Protein AF-0000000069707260 (afdb_homodimer)

Radius of gyration: 18.94 Å; Cα contacts (8 Å, |Δi|>4): 317; chains: 2; bounding box: 40×44×60 Å

Solvent-accessible surface area (backbone atoms only — not comparable to full-atom values): 12679 Å² total; per-residue (Å²): 132,84,77,84,72,68,89,70,49,64,74,76,43,77,47,79,45,86,51,90,61,31,33,38,37,41,33,33,30,47,47,95,84,74,42,57,33,37,37,46,32,38,40,33,61,40,82,47,98,91,36,79,46,74,49,75,30,66,40,82,42,47,65,78,45,48,64,64,51,51,50,50,51,48,52,53,52,44,43,43,48,62,68,75,34,58,86,57,74,68,68,63,41,57,56,52,49,56,49,52,49,49,50,51,54,53,58,67,76,99,129,86,77,84,72,67,87,68,51,65,73,76,42,77,46,79,44,87,51,89,59,31,35,39,37,39,34,33,29,47,47,94,83,73,42,57,33,35,37,46,31,37,39,33,61,39,82,48,98,93,38,79,46,74,48,74,31,66,38,83,44,48,65,78,45,48,65,62,50,52,48,49,52,49,51,53,52,44,45,44,47,61,66,75,34,58,86,58,75,68,69,64,40,57,55,51,49,53,49,51,50,49,50,52,53,52,56,67,76,99

Organism: NCBI:txid1187080

pLDDT: mean 84.71, std 18.19, range [26.02, 98.62]

Secondary structure (DSSP, 8-state):
------S---EEEEEEEEETTEEEEEEEEE-TTS-EEEEEEEEEEEEETTEEEEEEEEEEEEGGGHHHHHHHHHHHHHIIIIIISTTS-TTHHHHHHHHHHHHHHHHHH-/-----SS---EEEEEEEEETTEEEEEEEEE-TTS-EEEEEEEEEEEEETTEEEEEEEEEEEEGGGHHHHHHHHHHHHHIIIIIISTTS-TTHHHHHHHHHHHHHHHHHH-

Nearest PDB structures (foldseek):
  2h36-assembly1_X  TM=5.355E-01  e=1.276E-01  Sulfolobus islandicus filamentous virus
  3lyd-assembly1_A  TM=6.915E-01  e=1.336E+00  Jonesia denitrificans DSM 20603
  8avp-assembly6_L  TM=4.913E-01  e=1.671E+00  Rhizobium sp. AAP43
  4gcz-assembly1_A  TM=3.677E-01  e=8.540E-01  Bacillus subtilis subsp. subtilis str. 168
  4jnj-assembly3_C  TM=4.058E-01  e=1.580E+00  Streptomyces avidinii

Structure (mmCIF, N/CA/C/O backbone):
data_AF-0000000069707260-model_v1
#
loop_
_entity.id
_entity.type
_entity.pdbx_description
1 polymer 'Uncharacterized protein DUF3276'
#
loop_
_atom_site.group_PDB
_atom_site.id
_atom_site.type_symbol
_atom_site.label_atom_id
_atom_site.label_alt_id
_atom_site.label_comp_id
_atom_site.label_asym_id
_atom_site.label_entity_id
_atom_site.label_seq_id
_atom_site.pdbx_PDB_ins_code
_atom_site.Cartn_x
_atom_site.Cartn_y
_atom_site.Cartn_z
_atom_site.occupancy
_atom_site.B_iso_or_equiv
_atom_site.auth_seq_id
_atom_site.auth_comp_id
_atom_site.auth_asym_id
_atom_site.auth_atom_id
_atom_site.pdbx_PDB_model_num
ATOM 1 N N . MET A 1 1 ? -26.047 -14.867 7.477 1 26.02 1 MET A N 1
ATOM 2 C CA . MET A 1 1 ? -24.766 -14.383 7.977 1 26.02 1 MET A CA 1
ATOM 3 C C . MET A 1 1 ? -23.641 -14.703 6.992 1 26.02 1 MET A C 1
ATOM 5 O O . MET A 1 1 ? -23.375 -15.867 6.707 1 26.02 1 MET A O 1
ATOM 9 N N . GLU A 1 2 ? -23.594 -14.156 5.727 1 31.72 2 GLU A N 1
ATOM 10 C CA . GLU A 1 2 ? -22.891 -14.602 4.531 1 31.72 2 GLU A CA 1
ATOM 11 C C . GLU A 1 2 ? -21.406 -14.844 4.828 1 31.72 2 GLU A C 1
ATOM 13 O O . GLU A 1 2 ? -20.766 -14.039 5.504 1 31.72 2 GLU A O 1
ATOM 18 N N . ASP A 1 3 ? -20.938 -16.109 5.012 1 32.88 3 ASP A N 1
ATOM 19 C CA . ASP A 1 3 ? -19.672 -16.75 5.336 1 32.88 3 ASP A CA 1
ATOM 20 C C . ASP A 1 3 ? -18.531 -16.203 4.488 1 32.88 3 ASP A C 1
ATOM 22 O O . ASP A 1 3 ? -18.438 -16.5 3.297 1 32.88 3 ASP A O 1
ATOM 26 N N . ASN A 1 4 ? -18.328 -14.977 4.281 1 35.19 4 ASN A N 1
ATOM 27 C CA . ASN A 1 4 ? -17.25 -14.328 3.535 1 35.19 4 ASN A CA 1
ATOM 28 C C . ASN A 1 4 ? -15.898 -14.969 3.832 1 35.19 4 ASN A C 1
ATOM 30 O O . ASN A 1 4 ? -14.977 -14.297 4.293 1 35.19 4 ASN A O 1
ATOM 34 N N . ARG A 1 5 ? -15.812 -16.094 4.309 1 37.5 5 ARG A N 1
ATOM 35 C CA . ARG A 1 5 ? -14.742 -16.984 4.719 1 37.5 5 ARG A CA 1
ATOM 36 C C . ARG A 1 5 ? -13.742 -17.203 3.584 1 37.5 5 ARG A C 1
ATOM 38 O O . ARG A 1 5 ? -12.797 -17.984 3.721 1 37.5 5 ARG A O 1
ATOM 45 N N . GLY A 1 6 ? -14.195 -17.359 2.311 1 40.47 6 GLY A N 1
ATOM 46 C CA . GLY A 1 6 ? -13.758 -18.141 1.168 1 40.47 6 GLY A CA 1
ATOM 47 C C . GLY A 1 6 ? -12.289 -17.938 0.831 1 40.47 6 GLY A C 1
ATOM 48 O O . GLY A 1 6 ? -11.477 -18.844 0.99 1 40.47 6 GLY A O 1
ATOM 49 N N . ASN A 1 7 ? -12.023 -17.125 -0.41 1 45.34 7 ASN A N 1
ATOM 50 C CA . ASN A 1 7 ? -10.859 -17.281 -1.273 1 45.34 7 ASN A CA 1
ATOM 51 C C . ASN A 1 7 ? -9.578 -16.891 -0.559 1 45.34 7 ASN A C 1
ATOM 53 O O . ASN A 1 7 ? -8.672 -16.312 -1.172 1 45.34 7 ASN A O 1
ATOM 57 N N . ASP A 1 8 ? -9.633 -16.625 0.655 1 53.62 8 ASP A N 1
ATOM 58 C CA . ASP A 1 8 ? -8.375 -16.25 1.292 1 53.62 8 ASP A CA 1
ATOM 59 C C . ASP A 1 8 ? -7.398 -17.422 1.302 1 53.62 8 ASP A C 1
ATOM 61 O O . ASP A 1 8 ? -7.57 -18.375 2.07 1 53.62 8 ASP A O 1
ATOM 65 N N . ARG A 1 9 ? -6.793 -17.719 0.205 1 61.84 9 ARG A N 1
ATOM 66 C CA . ARG A 1 9 ? -5.742 -18.719 0.152 1 61.84 9 ARG A CA 1
ATOM 67 C C . ARG A 1 9 ? -4.84 -18.641 1.379 1 61.84 9 ARG A C 1
ATOM 69 O O . ARG A 1 9 ? -4.855 -17.641 2.1 1 61.84 9 ARG A O 1
ATOM 76 N N . GLU A 1 10 ? -4.203 -19.688 1.747 1 75.56 10 GLU A N 1
ATOM 77 C CA . GLU A 1 10 ? -3.324 -19.875 2.898 1 75.56 10 GLU A CA 1
ATOM 78 C C . GLU A 1 10 ? -2.312 -18.734 3.016 1 75.56 10 GLU A C 1
ATOM 80 O O . GLU A 1 10 ? -1.682 -18.359 2.027 1 75.56 10 GLU A O 1
ATOM 85 N N . GLU A 1 11 ? -2.383 -18.062 4.172 1 87.56 11 GLU A N 1
ATOM 86 C CA . GLU A 1 11 ? -1.394 -17.047 4.527 1 87.56 11 GLU A CA 1
ATOM 87 C C . GLU A 1 11 ? -0.051 -17.688 4.875 1 87.56 11 GLU A C 1
ATOM 89 O O . GLU A 1 11 ? 0.048 -18.469 5.828 1 87.56 11 GLU A O 1
ATOM 94 N N . ILE A 1 12 ? 0.903 -17.453 4.09 1 92.38 12 ILE A N 1
ATOM 95 C CA . ILE A 1 12 ? 2.232 -18.047 4.215 1 92.38 12 ILE A CA 1
ATOM 96 C C . ILE A 1 12 ? 3.082 -17.203 5.164 1 92.38 12 ILE A C 1
ATOM 98 O O . ILE A 1 12 ? 3.914 -17.734 5.902 1 92.38 12 ILE A O 1
ATOM 102 N N . PHE A 1 13 ? 3.004 -16 5.121 1 94.69 13 PHE A N 1
ATOM 103 C CA . PHE A 1 13 ? 3.752 -15.016 5.887 1 94.69 13 PHE A CA 1
ATOM 104 C C . PHE A 1 13 ? 2.879 -13.805 6.199 1 94.69 13 PHE A C 1
ATOM 106 O O . PHE A 1 13 ? 2.014 -13.43 5.402 1 94.69 13 PHE A O 1
ATOM 113 N N . SER A 1 14 ? 3.123 -13.289 7.398 1 95.94 14 SER A N 1
ATOM 114 C CA . SER A 1 14 ? 2.375 -12.102 7.777 1 95.94 14 SER A CA 1
ATOM 115 C C . SER A 1 14 ? 3.217 -11.172 8.648 1 95.94 14 SER A C 1
ATOM 117 O O . SER A 1 14 ? 3.949 -11.633 9.523 1 95.94 14 SER A O 1
ATOM 119 N N . ARG A 1 15 ? 3.148 -9.867 8.328 1 96.44 15 ARG A N 1
ATOM 120 C CA . ARG A 1 15 ? 3.732 -8.789 9.125 1 96.44 15 ARG A CA 1
ATOM 121 C C . ARG A 1 15 ? 2.682 -7.754 9.5 1 96.44 15 ARG A C 1
ATOM 123 O O . ARG A 1 15 ? 1.844 -7.387 8.672 1 96.44 15 ARG A O 1
ATOM 130 N N . ARG A 1 16 ? 2.76 -7.324 10.758 1 96.75 16 ARG A N 1
ATOM 131 C CA . ARG A 1 16 ? 1.821 -6.32 11.258 1 96.75 16 ARG A CA 1
ATOM 132 C C . ARG A 1 16 ? 2.557 -5.07 11.727 1 96.75 16 ARG A C 1
ATOM 134 O O . ARG A 1 16 ? 3.602 -5.168 12.375 1 96.75 16 ARG A O 1
ATOM 141 N N . VAL A 1 17 ? 2.006 -3.949 11.383 1 96.75 17 VAL A N 1
ATOM 142 C CA . VAL A 1 17 ? 2.584 -2.672 11.789 1 96.75 17 VAL A CA 1
ATOM 143 C C . VAL A 1 17 ? 1.496 -1.776 12.375 1 96.75 17 VAL A C 1
ATOM 145 O O . VAL A 1 17 ? 0.565 -1.373 11.672 1 96.75 17 VAL A O 1
ATOM 148 N N . LYS A 1 18 ? 1.665 -1.424 13.664 1 95.38 18 LYS A N 1
ATOM 149 C CA . LYS A 1 18 ? 0.746 -0.485 14.305 1 95.38 18 LYS A CA 1
ATOM 150 C C . LYS A 1 18 ? 1.134 0.958 14 1 95.38 18 LYS A C 1
ATOM 152 O O . LYS A 1 18 ? 2.316 1.308 14.016 1 95.38 18 LYS A O 1
ATOM 157 N N . ALA A 1 19 ? 0.055 1.725 13.648 1 95.5 19 ALA A N 1
ATOM 158 C CA . ALA A 1 19 ? 0.243 3.133 13.312 1 95.5 19 ALA A CA 1
ATOM 159 C C . ALA A 1 19 ? -0.94 3.973 13.789 1 95.5 19 ALA A C 1
ATOM 161 O O . ALA A 1 19 ? -1.844 4.281 13.008 1 95.5 19 ALA A O 1
ATOM 162 N N . GLY A 1 20 ? -0.953 4.332 15.086 1 92.81 20 GLY A N 1
ATOM 163 C CA . GLY A 1 20 ? -2.068 5.082 15.641 1 92.81 20 GLY A CA 1
ATOM 164 C C . GLY A 1 20 ? -3.393 4.352 15.531 1 92.81 20 GLY A C 1
ATOM 165 O O . GLY A 1 20 ? -3.537 3.24 16.047 1 92.81 20 GLY A O 1
ATOM 166 N N . LYS A 1 21 ? -4.316 4.965 14.852 1 95.06 21 LYS A N 1
ATOM 167 C CA . LYS A 1 21 ? -5.633 4.363 14.672 1 95.06 21 LYS A CA 1
ATOM 168 C C . LYS A 1 21 ? -5.633 3.385 13.5 1 95.06 21 LYS A C 1
ATOM 170 O O . LYS A 1 21 ? -6.633 2.707 13.25 1 95.06 21 LYS A O 1
ATOM 175 N N . ARG A 1 22 ? -4.484 3.285 12.844 1 96.81 22 ARG A N 1
ATOM 176 C CA . ARG A 1 22 ? -4.344 2.396 11.6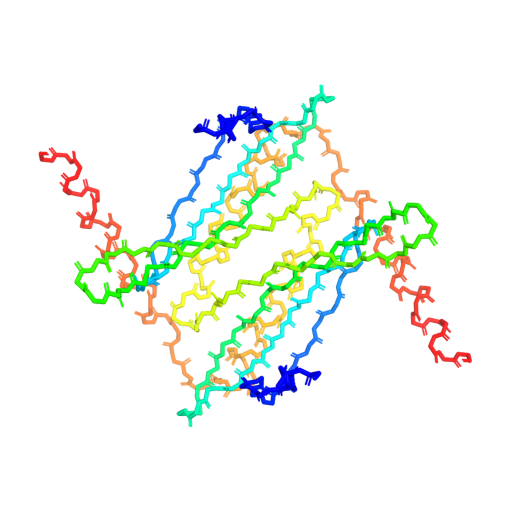95 1 96.81 22 ARG A CA 1
ATOM 177 C C . ARG A 1 22 ? -3.379 1.256 12 1 96.81 22 ARG A C 1
ATOM 179 O O . ARG A 1 22 ? -2.424 1.431 12.758 1 96.81 22 ARG A O 1
ATOM 186 N N . THR A 1 23 ? -3.723 0.153 11.516 1 97.94 23 THR A N 1
ATOM 187 C CA . THR A 1 23 ? -2.816 -0.989 11.484 1 97.94 23 THR A CA 1
ATOM 188 C C . THR A 1 23 ? -2.66 -1.517 10.062 1 97.94 23 THR A C 1
ATOM 190 O O . THR A 1 23 ? -3.641 -1.623 9.32 1 97.94 23 THR A O 1
ATOM 193 N N . TYR A 1 24 ? -1.38 -1.782 9.727 1 98.5 24 TYR A N 1
ATOM 194 C CA . TYR A 1 24 ? -1.1 -2.32 8.406 1 98.5 24 TYR A CA 1
ATOM 195 C C . TYR A 1 24 ? -0.723 -3.795 8.477 1 98.5 24 TYR A C 1
ATOM 197 O O . TYR A 1 24 ? 0.009 -4.207 9.383 1 98.5 24 TYR A O 1
ATOM 205 N N . PHE A 1 25 ? -1.262 -4.527 7.516 1 98.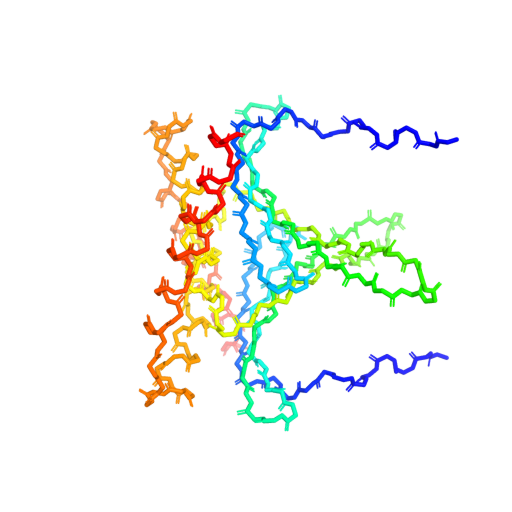19 25 PHE A N 1
ATOM 206 C CA . PHE A 1 25 ? -0.917 -5.938 7.379 1 98.19 25 PHE A CA 1
ATOM 207 C C . PHE A 1 25 ? -0.307 -6.219 6.012 1 98.19 25 PHE A C 1
ATOM 209 O O . PHE A 1 25 ? -0.833 -5.77 4.988 1 98.19 25 PHE A O 1
ATOM 216 N N . PHE A 1 26 ? 0.773 -6.887 6.074 1 98.56 26 PHE A N 1
ATOM 217 C CA . PHE A 1 26 ? 1.444 -7.379 4.879 1 98.56 26 PHE A CA 1
ATOM 218 C C . PHE A 1 26 ? 1.446 -8.898 4.844 1 98.56 26 PHE A C 1
ATOM 220 O O . PHE A 1 26 ? 2.195 -9.547 5.582 1 98.56 26 PHE A O 1
ATOM 227 N N . ASP A 1 27 ? 0.614 -9.438 3.896 1 97.94 27 ASP A N 1
ATOM 228 C CA . ASP A 1 27 ? 0.416 -10.883 3.896 1 97.94 27 ASP A CA 1
ATOM 229 C C . ASP A 1 27 ? 0.847 -11.492 2.564 1 97.94 27 ASP A C 1
ATOM 231 O O . ASP A 1 27 ? 0.466 -11.008 1.499 1 97.94 27 ASP A O 1
ATOM 235 N N . VAL A 1 28 ? 1.628 -12.516 2.689 1 97.75 28 VAL A N 1
ATOM 236 C CA . VAL A 1 28 ? 1.998 -13.289 1.509 1 97.75 28 VAL A CA 1
ATOM 237 C C . VAL A 1 28 ? 1.06 -14.484 1.359 1 97.75 28 VAL A C 1
ATOM 239 O O . VAL A 1 28 ? 0.849 -15.242 2.312 1 97.75 28 VAL A O 1
ATOM 242 N N . LYS A 1 29 ? 0.517 -14.562 0.163 1 96.12 29 LYS A N 1
ATOM 243 C CA . LYS A 1 29 ? -0.42 -15.648 -0.113 1 96.12 29 LYS A CA 1
ATOM 244 C C . LYS A 1 29 ? -0.053 -16.375 -1.403 1 96.12 29 LYS A C 1
ATOM 246 O O . LYS A 1 29 ? 0.73 -15.867 -2.209 1 96.12 29 LYS A O 1
ATOM 251 N N . SER A 1 30 ? -0.593 -17.578 -1.464 1 93.75 30 SER A N 1
ATOM 252 C CA . SER A 1 30 ? -0.373 -18.375 -2.666 1 93.75 30 SER A CA 1
ATOM 253 C C . SER A 1 30 ? -1.573 -18.297 -3.604 1 93.75 30 SER A C 1
ATOM 255 O O . SER A 1 30 ? -2.719 -18.234 -3.152 1 93.75 30 SER A O 1
ATOM 257 N N . THR A 1 31 ? -1.299 -18.312 -4.891 1 89.69 31 THR A N 1
ATOM 258 C CA . THR A 1 31 ? -2.363 -18.453 -5.879 1 89.69 31 THR A CA 1
ATOM 259 C C . THR A 1 31 ? -2.705 -19.922 -6.102 1 89.69 31 THR A C 1
ATOM 261 O O . THR A 1 31 ? -2.031 -20.812 -5.574 1 89.69 31 THR A O 1
ATOM 264 N N . LYS A 1 32 ? -3.713 -20.125 -6.91 1 87.75 32 LYS A N 1
ATOM 265 C CA . LYS A 1 32 ? -4.094 -21.5 -7.242 1 87.75 32 LYS A CA 1
ATOM 266 C C . LYS A 1 32 ? -3.004 -22.188 -8.062 1 87.75 32 LYS A C 1
ATOM 268 O O . LYS A 1 32 ? -2.828 -23.391 -7.969 1 87.75 32 LYS A O 1
ATOM 273 N N . SER A 1 33 ? -2.281 -21.406 -8.805 1 87.06 33 SER A N 1
ATOM 274 C CA . SER A 1 33 ? -1.241 -21.953 -9.672 1 87.06 33 SER A CA 1
ATOM 275 C C . SER A 1 33 ? 0.098 -22.047 -8.945 1 87.06 33 SER A C 1
ATOM 277 O O . SER A 1 33 ? 1.149 -22.125 -9.586 1 87.06 33 SER A O 1
ATOM 279 N N . ASN A 1 34 ? 0.135 -21.875 -7.691 1 82.75 34 ASN A N 1
ATOM 280 C CA . ASN A 1 34 ? 1.323 -22 -6.852 1 82.75 34 ASN A CA 1
ATOM 281 C C . ASN A 1 34 ? 2.287 -20.844 -7.074 1 82.75 34 ASN A C 1
ATOM 283 O O . ASN A 1 34 ? 3.5 -21.047 -7.156 1 82.75 34 ASN A O 1
ATOM 287 N N . ASP A 1 35 ? 1.687 -19.75 -7.434 1 91.12 35 ASP A N 1
ATOM 288 C CA . ASP A 1 35 ? 2.41 -18.484 -7.398 1 91.12 35 ASP A CA 1
ATOM 289 C C . ASP A 1 35 ? 2.1 -17.719 -6.117 1 91.12 35 ASP A C 1
ATOM 291 O O . ASP A 1 35 ? 1.368 -18.203 -5.254 1 91.12 35 ASP A O 1
ATOM 295 N N . TYR A 1 36 ? 2.855 -16.531 -6.023 1 94.62 36 TYR A N 1
ATOM 296 C CA . TYR A 1 36 ? 2.678 -15.797 -4.77 1 94.62 36 TYR A CA 1
ATOM 297 C C . TYR A 1 36 ? 2.328 -14.336 -5.035 1 94.62 36 TYR A C 1
ATOM 299 O O . TYR A 1 36 ? 2.719 -13.773 -6.062 1 94.62 36 TYR A O 1
ATOM 307 N N . TYR A 1 37 ? 1.552 -13.852 -4.156 1 96.81 37 TYR A N 1
ATOM 308 C CA . TYR A 1 37 ? 1.232 -12.43 -4.184 1 96.81 37 TYR A CA 1
ATOM 309 C C . TYR A 1 37 ? 1.149 -11.859 -2.773 1 96.81 37 TYR A C 1
ATOM 311 O O . TYR A 1 37 ? 1.159 -12.609 -1.794 1 96.81 37 TYR A O 1
ATOM 319 N N . LEU A 1 38 ? 1.159 -10.586 -2.705 1 97.81 38 LEU A N 1
ATOM 320 C CA . LEU A 1 38 ? 1.096 -9.875 -1.433 1 97.81 38 LEU A CA 1
ATOM 321 C C . LEU A 1 38 ? -0.198 -9.078 -1.32 1 97.81 38 LEU A C 1
ATOM 323 O O . LEU A 1 38 ? -0.628 -8.445 -2.289 1 97.81 38 LEU A O 1
ATOM 327 N N . THR A 1 39 ? -0.824 -9.086 -0.148 1 98.31 39 THR A N 1
ATOM 328 C CA . THR A 1 39 ? -1.891 -8.141 0.159 1 98.31 39 THR A CA 1
ATOM 329 C C . THR A 1 39 ? -1.423 -7.117 1.188 1 98.31 39 THR A C 1
ATOM 331 O O . THR A 1 39 ? -0.75 -7.465 2.16 1 98.31 39 THR A O 1
ATOM 334 N N . ILE A 1 40 ? -1.676 -5.895 0.904 1 98.62 40 ILE A N 1
ATOM 335 C CA . ILE A 1 40 ? -1.462 -4.797 1.841 1 98.62 40 ILE A CA 1
ATOM 336 C C . ILE A 1 40 ? -2.807 -4.289 2.355 1 98.62 40 ILE A C 1
ATOM 338 O O . ILE A 1 40 ? -3.621 -3.781 1.583 1 98.62 40 ILE A O 1
ATOM 342 N N . THR A 1 41 ? -3.041 -4.48 3.652 1 98.62 41 THR A N 1
ATOM 343 C CA . THR A 1 41 ? -4.328 -4.121 4.242 1 98.62 41 THR A CA 1
ATOM 344 C C . THR A 1 41 ? -4.16 -3.002 5.266 1 98.62 41 THR A C 1
ATOM 346 O O . THR A 1 41 ? -3.254 -3.043 6.098 1 98.62 41 THR A O 1
ATOM 349 N N . GLU A 1 42 ? -4.906 -2.029 5.172 1 98.5 42 GLU A N 1
ATOM 350 C CA . GLU A 1 42 ? -5.074 -1.026 6.219 1 98.5 42 GLU A CA 1
ATOM 351 C C . GLU A 1 42 ? -6.355 -1.264 7.016 1 98.5 42 GLU A C 1
ATOM 353 O O . GLU A 1 42 ? -7.441 -1.337 6.438 1 98.5 42 GLU A O 1
ATOM 358 N N . SER A 1 43 ? -6.211 -1.404 8.258 1 98 43 SER A N 1
ATOM 359 C CA . SER A 1 43 ? -7.352 -1.451 9.164 1 98 43 SER A CA 1
ATOM 360 C C . SER A 1 43 ? -7.422 -0.201 10.039 1 98 43 SER A C 1
ATOM 362 O O . SER A 1 43 ? -6.59 -0.011 10.922 1 98 43 SER A O 1
ATOM 364 N N . LYS A 1 44 ? -8.422 0.541 9.789 1 96.69 44 LYS A N 1
ATOM 365 C CA . LYS A 1 44 ? -8.586 1.792 10.523 1 96.69 44 LYS A CA 1
ATOM 366 C C . LYS A 1 44 ? -9.688 1.675 11.57 1 96.69 44 LYS A C 1
ATOM 368 O O . LYS A 1 44 ? -10.828 1.358 11.242 1 96.69 44 LYS A O 1
ATOM 373 N N . ARG A 1 45 ? -9.289 1.899 12.781 1 95.62 45 ARG A N 1
ATOM 374 C CA . ARG A 1 45 ? -10.25 1.877 13.875 1 95.62 45 ARG A CA 1
ATOM 375 C C . ARG A 1 45 ? -11.062 3.168 13.914 1 95.62 45 ARG A C 1
ATOM 377 O O . ARG A 1 45 ? -10.5 4.262 13.859 1 95.62 45 ARG A O 1
ATOM 384 N N . ARG A 1 46 ? -12.336 2.957 13.891 1 93.19 46 ARG A N 1
ATOM 385 C CA . ARG A 1 46 ? -13.258 4.086 14.023 1 93.19 46 ARG A CA 1
ATOM 386 C C . ARG A 1 46 ? -14.117 3.943 15.273 1 93.19 46 ARG A C 1
ATOM 388 O O . ARG A 1 46 ? -14.531 2.836 15.625 1 93.19 46 ARG A O 1
ATOM 395 N N . MET A 1 47 ? -14.211 5 15.977 1 87.5 47 MET A N 1
ATOM 396 C CA . MET A 1 47 ? -15.086 5.023 17.141 1 87.5 47 MET A CA 1
ATOM 397 C C . MET A 1 47 ? -16.359 5.805 16.859 1 87.5 47 MET A C 1
ATOM 399 O O . MET A 1 47 ? -16.312 6.941 16.391 1 87.5 47 MET A O 1
ATOM 403 N N . ARG A 1 48 ? -17.5 4.988 16.859 1 79.75 48 ARG A N 1
ATOM 404 C CA . ARG A 1 48 ? -18.797 5.629 16.734 1 79.75 48 ARG A CA 1
ATOM 405 C C . ARG A 1 48 ? -19.672 5.332 17.953 1 79.75 48 ARG A C 1
ATOM 407 O O . ARG A 1 48 ? -20 4.176 18.219 1 79.75 48 ARG A O 1
ATOM 414 N N . ASP A 1 49 ? -20.297 6.418 18.359 1 80.56 49 ASP A N 1
ATOM 415 C CA . ASP A 1 49 ? -21.297 6.34 19.422 1 80.56 49 ASP A CA 1
ATOM 416 C C . ASP A 1 49 ? -20.984 5.191 20.375 1 80.56 49 ASP A C 1
ATOM 418 O O . ASP A 1 49 ? -21.812 4.305 20.594 1 80.56 49 ASP A O 1
ATOM 422 N N . ASP A 1 50 ? -19.953 5.059 20.75 1 79.69 50 ASP A N 1
ATOM 423 C CA . ASP A 1 50 ? -19.547 4.145 21.812 1 79.69 50 ASP A CA 1
ATOM 424 C C . ASP A 1 50 ? -19.234 2.758 21.266 1 79.69 50 ASP A C 1
ATOM 426 O O . ASP A 1 50 ? -19.219 1.775 22 1 79.69 50 ASP A O 1
ATOM 430 N N . SER A 1 51 ? -19.406 2.633 20.031 1 89.44 51 SER A N 1
ATOM 431 C CA . SER A 1 51 ? -19.016 1.377 19.406 1 89.44 51 SER A CA 1
ATOM 432 C C . SER A 1 51 ? -17.812 1.565 18.484 1 89.44 51 SER A C 1
ATOM 434 O O . SER A 1 51 ? -17.562 2.672 18.016 1 89.44 51 SER A O 1
ATOM 436 N N . PHE A 1 52 ? -16.984 0.508 18.562 1 89.94 52 PHE A N 1
ATOM 437 C CA . PHE A 1 52 ? -15.828 0.523 17.672 1 89.94 52 PHE A CA 1
ATOM 438 C C . PHE A 1 52 ? -16.109 -0.269 16.406 1 89.94 52 PHE A C 1
ATOM 440 O O . PHE A 1 52 ? -16.812 -1.277 16.438 1 89.94 52 PHE A O 1
ATOM 447 N N . SER A 1 53 ? -15.656 0.377 15.289 1 93.88 53 SER A N 1
ATOM 448 C CA . SER A 1 53 ? -15.695 -0.326 14.016 1 93.88 53 SER A CA 1
ATOM 449 C C . SER A 1 53 ? -14.367 -0.196 13.273 1 93.88 53 SER A C 1
ATOM 451 O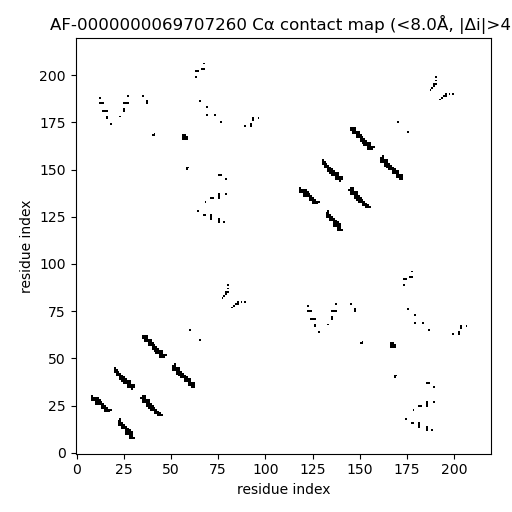 O . SER A 1 53 ? -13.508 0.596 13.672 1 93.88 53 SER A O 1
ATOM 453 N N . PHE A 1 54 ? -14.18 -1.093 12.391 1 95.12 54 PHE A N 1
ATOM 454 C CA . PHE A 1 54 ? -12.969 -1.077 11.586 1 95.12 54 PHE A CA 1
ATOM 455 C C . PHE A 1 54 ? -13.297 -0.906 10.109 1 95.12 54 PHE A C 1
ATOM 457 O O . PHE A 1 54 ? -14.25 -1.507 9.609 1 95.12 54 PHE A O 1
ATOM 464 N N . GLU A 1 55 ? -12.562 0.048 9.539 1 95.81 55 GLU A N 1
ATOM 465 C CA . GLU A 1 55 ? -12.578 0.208 8.086 1 95.81 55 GLU A CA 1
ATOM 466 C C . GLU A 1 55 ? -11.336 -0.417 7.453 1 95.81 55 GLU A C 1
ATOM 468 O O . GLU A 1 55 ? -10.211 -0.114 7.852 1 95.81 55 GLU A O 1
ATOM 473 N N . LYS A 1 56 ? -11.625 -1.258 6.516 1 97.06 56 LYS A N 1
ATOM 474 C CA . LYS A 1 56 ? -10.508 -1.983 5.91 1 97.06 56 LYS A CA 1
ATOM 475 C C . LYS A 1 56 ? -10.383 -1.662 4.422 1 97.06 56 LYS A C 1
ATOM 477 O O . LYS A 1 56 ? -11.391 -1.568 3.717 1 97.06 56 LYS A O 1
ATOM 482 N N . HIS A 1 57 ? -9.227 -1.405 3.996 1 97.75 57 HIS A N 1
ATOM 483 C CA . HIS A 1 57 ? -8.844 -1.255 2.598 1 97.75 57 HIS A CA 1
ATOM 484 C C . HIS A 1 57 ? -7.734 -2.23 2.225 1 97.75 57 HIS A C 1
ATOM 486 O O . HIS A 1 57 ? -6.715 -2.309 2.912 1 97.75 57 HIS A O 1
ATOM 492 N N . LYS A 1 58 ? -7.91 -2.896 1.165 1 98 58 LYS A N 1
ATOM 493 C CA . LYS A 1 58 ? -6.996 -3.979 0.806 1 98 58 LYS A CA 1
ATOM 494 C C . LYS A 1 58 ? -6.52 -3.838 -0.637 1 98 58 LYS A C 1
ATOM 496 O O . LYS A 1 58 ? -7.332 -3.732 -1.558 1 98 58 LYS A O 1
ATOM 501 N N . ILE A 1 59 ? -5.219 -3.836 -0.734 1 98.25 59 ILE A N 1
ATOM 502 C CA . ILE A 1 59 ? -4.555 -3.756 -2.031 1 98.25 59 ILE A CA 1
ATOM 503 C C . ILE A 1 59 ? -3.885 -5.09 -2.352 1 98.25 59 ILE A C 1
ATOM 505 O O . ILE A 1 59 ? -3.314 -5.734 -1.467 1 98.25 59 ILE A O 1
ATOM 509 N N . PHE A 1 60 ? -3.879 -5.375 -3.678 1 97.81 60 PHE A N 1
ATOM 510 C CA . PHE A 1 60 ? -3.262 -6.609 -4.141 1 97.81 60 PHE A CA 1
ATOM 511 C C . PHE A 1 60 ? -2.012 -6.316 -4.961 1 97.81 60 PHE A C 1
ATOM 513 O O . PHE A 1 60 ? -2.023 -5.445 -5.832 1 97.81 60 PHE A O 1
ATOM 520 N N . LEU A 1 61 ? -0.948 -7.055 -4.645 1 97.75 61 LEU A N 1
ATOM 521 C CA . LEU A 1 61 ? 0.326 -6.871 -5.328 1 97.75 61 LEU A CA 1
ATOM 522 C C . LEU A 1 61 ? 0.89 -8.203 -5.801 1 97.75 61 LEU A C 1
ATOM 524 O O . LEU A 1 61 ? 1.129 -9.102 -4.992 1 97.75 61 LEU A O 1
ATOM 528 N N . TYR A 1 62 ? 1.146 -8.297 -7.105 1 96.5 62 TYR A N 1
ATOM 529 C CA . TYR A 1 62 ? 1.63 -9.547 -7.68 1 96.5 62 TYR A CA 1
ATOM 530 C C . TYR A 1 62 ? 3.137 -9.5 -7.902 1 96.5 62 TYR A C 1
ATOM 532 O O . TYR A 1 62 ? 3.711 -8.422 -8.07 1 96.5 62 TYR A O 1
ATOM 540 N N . LYS A 1 63 ? 3.723 -10.633 -7.969 1 95.12 63 LYS A N 1
ATOM 541 C CA . LYS A 1 63 ? 5.176 -10.766 -7.887 1 95.12 63 LYS A CA 1
ATOM 542 C C . LYS A 1 63 ? 5.863 -10.008 -9.016 1 95.12 63 LYS A C 1
ATOM 544 O O . LYS A 1 63 ? 6.965 -9.492 -8.844 1 95.12 63 LYS A O 1
ATOM 549 N N . GLU A 1 64 ? 5.27 -9.922 -10.211 1 93.56 64 GLU A N 1
ATOM 550 C CA . GLU A 1 64 ? 5.883 -9.266 -11.359 1 93.56 64 GLU A CA 1
ATOM 551 C C . GLU A 1 64 ? 6.016 -7.758 -11.133 1 93.56 64 GLU A C 1
ATOM 553 O O . GLU A 1 64 ? 6.809 -7.094 -11.805 1 93.56 64 GLU A O 1
ATOM 558 N N . ASP A 1 65 ? 5.27 -7.301 -10.117 1 96 65 ASP A N 1
ATOM 559 C CA . ASP A 1 65 ? 5.203 -5.852 -9.961 1 96 65 ASP A CA 1
ATOM 560 C C . ASP A 1 65 ? 5.824 -5.414 -8.633 1 96 65 ASP A C 1
ATOM 562 O O . ASP A 1 65 ? 5.773 -4.234 -8.281 1 96 65 ASP A O 1
ATOM 566 N N . PHE A 1 66 ? 6.445 -6.25 -7.859 1 97 66 PHE A N 1
ATOM 567 C CA . PHE A 1 66 ? 7.027 -5.934 -6.562 1 97 66 PHE A CA 1
ATOM 568 C C . PHE A 1 66 ? 8.008 -4.773 -6.672 1 97 66 PHE A C 1
ATOM 570 O O . PHE A 1 66 ? 7.906 -3.795 -5.93 1 97 66 PHE A O 1
ATOM 577 N N . SER A 1 67 ? 8.898 -4.926 -7.617 1 95.25 67 SER A N 1
ATOM 578 C CA . SER A 1 67 ? 10.008 -3.982 -7.707 1 95.25 67 SER A CA 1
ATOM 579 C C . SER A 1 67 ? 9.523 -2.582 -8.062 1 95.25 67 SER A C 1
ATOM 581 O O . SER A 1 67 ? 9.883 -1.606 -7.402 1 95.25 67 SER A O 1
ATOM 583 N N . LYS A 1 68 ? 8.664 -2.533 -9.07 1 96.44 68 LYS A N 1
ATOM 584 C CA . LYS A 1 68 ? 8.234 -1.205 -9.492 1 96.44 68 LYS A CA 1
ATOM 585 C C . LYS A 1 68 ? 7.328 -0.564 -8.445 1 96.44 68 LYS A C 1
ATOM 587 O O . LYS A 1 68 ? 7.324 0.658 -8.281 1 96.44 68 LYS A O 1
ATOM 592 N N . PHE A 1 69 ? 6.613 -1.386 -7.762 1 97.81 69 PHE A N 1
ATOM 593 C CA . PHE A 1 69 ? 5.789 -0.877 -6.672 1 97.81 69 PHE A CA 1
ATOM 594 C C . PHE A 1 69 ? 6.656 -0.286 -5.57 1 97.81 69 PHE A C 1
ATOM 596 O O . PHE A 1 69 ? 6.438 0.849 -5.141 1 97.81 69 PHE A O 1
ATOM 603 N N . LEU A 1 70 ? 7.656 -1.006 -5.117 1 97.56 70 LEU A N 1
ATOM 604 C CA . LEU A 1 70 ? 8.555 -0.558 -4.059 1 97.56 70 LEU A CA 1
ATOM 605 C C . LEU A 1 70 ? 9.297 0.704 -4.48 1 97.56 70 LEU A C 1
ATOM 607 O O . LEU A 1 70 ? 9.469 1.627 -3.68 1 97.56 70 LEU A O 1
ATOM 611 N N . GLU A 1 71 ? 9.711 0.694 -5.66 1 96.56 71 GLU A N 1
ATOM 612 C CA . GLU A 1 71 ? 10.453 1.847 -6.164 1 96.56 71 GLU A CA 1
ATOM 613 C C . GLU A 1 71 ? 9.586 3.104 -6.156 1 96.56 71 GLU A C 1
ATOM 615 O O . GLU A 1 71 ? 10.031 4.168 -5.719 1 96.56 71 GLU A O 1
ATOM 620 N N . ALA A 1 72 ? 8.375 2.939 -6.684 1 97.44 72 ALA A N 1
ATOM 621 C CA . ALA A 1 72 ? 7.473 4.086 -6.73 1 97.44 72 ALA A CA 1
ATOM 622 C C . ALA A 1 72 ? 7.148 4.59 -5.328 1 97.44 72 ALA A C 1
ATOM 624 O O . ALA A 1 72 ? 7.109 5.797 -5.09 1 97.44 72 ALA A O 1
ATOM 625 N N . LEU A 1 73 ? 6.922 3.701 -4.426 1 98.19 73 LEU A N 1
ATOM 626 C CA . LEU A 1 73 ? 6.672 4.074 -3.039 1 98.19 73 LEU A CA 1
ATOM 627 C C . LEU A 1 73 ? 7.879 4.789 -2.443 1 98.19 73 LEU A C 1
ATOM 629 O O . LEU A 1 73 ? 7.734 5.82 -1.786 1 98.19 73 LEU A O 1
ATOM 633 N N . GLN A 1 74 ? 9.055 4.277 -2.662 1 97.69 74 GLN A N 1
ATOM 634 C CA . GLN A 1 74 ? 10.289 4.891 -2.162 1 97.69 74 GLN A CA 1
ATOM 635 C C . GLN A 1 74 ? 10.477 6.293 -2.729 1 97.69 74 GLN A C 1
ATOM 637 O O . GLN A 1 74 ? 10.883 7.207 -2.014 1 97.69 74 GLN A O 1
ATOM 642 N N . ASP A 1 75 ? 10.195 6.426 -3.992 1 97.56 75 ASP A N 1
ATOM 643 C CA . ASP A 1 75 ? 10.305 7.738 -4.629 1 97.56 75 ASP A CA 1
ATOM 644 C C . ASP A 1 75 ? 9.406 8.758 -3.938 1 97.56 75 ASP A C 1
ATOM 646 O O . ASP A 1 75 ? 9.82 9.891 -3.682 1 97.56 75 ASP A O 1
ATOM 650 N N . ALA A 1 76 ? 8.164 8.359 -3.697 1 97.69 76 ALA A N 1
ATOM 651 C CA . ALA A 1 76 ? 7.211 9.258 -3.047 1 97.69 76 ALA A CA 1
ATOM 652 C C . ALA A 1 76 ? 7.672 9.617 -1.637 1 97.69 76 ALA A C 1
ATOM 654 O O . ALA A 1 76 ? 7.625 10.781 -1.241 1 97.69 76 ALA A O 1
ATOM 655 N N . VAL A 1 77 ? 8.102 8.664 -0.895 1 97.31 77 VAL A N 1
ATOM 656 C CA . VAL A 1 77 ? 8.602 8.883 0.461 1 97.31 77 VAL A CA 1
ATOM 657 C C . VAL A 1 77 ? 9.805 9.812 0.43 1 97.31 77 VAL A C 1
ATOM 659 O O . VAL A 1 77 ? 9.906 10.742 1.238 1 97.31 77 VAL A O 1
ATOM 662 N N . ASP A 1 78 ? 10.695 9.594 -0.507 1 96.88 78 ASP A N 1
ATOM 663 C CA . ASP A 1 78 ? 11.891 10.422 -0.631 1 96.88 78 ASP A CA 1
ATOM 664 C C . ASP A 1 78 ? 11.523 11.859 -0.975 1 96.88 78 ASP A C 1
ATOM 666 O O . ASP A 1 78 ? 12.188 12.797 -0.523 1 96.88 78 ASP A O 1
ATOM 670 N N . HIS A 1 79 ? 10.539 11.945 -1.778 1 96.69 79 HIS A N 1
ATOM 671 C CA . HIS A 1 79 ? 10.086 13.297 -2.104 1 96.69 79 HIS A CA 1
ATOM 672 C C . HIS A 1 79 ? 9.672 14.055 -0.849 1 96.69 79 HIS A C 1
ATOM 674 O O . HIS A 1 79 ? 10.023 15.227 -0.688 1 96.69 79 HIS A O 1
ATOM 680 N N . VAL A 1 80 ? 8.992 13.414 0.038 1 95.94 80 VAL A N 1
ATOM 681 C CA . VAL A 1 80 ? 8.578 14.039 1.289 1 95.94 80 VAL A CA 1
ATOM 682 C C . VAL A 1 80 ? 9.805 14.328 2.152 1 95.94 80 VAL A C 1
ATOM 684 O O . VAL A 1 80 ? 10 15.461 2.602 1 95.94 80 VAL A O 1
ATOM 687 N N . LYS A 1 81 ? 10.641 13.391 2.297 1 94.94 81 LYS A N 1
ATOM 688 C CA . LYS A 1 81 ? 11.734 13.469 3.258 1 94.94 81 LYS A CA 1
ATOM 689 C C . LYS A 1 81 ? 12.82 14.43 2.777 1 94.94 81 LYS A C 1
ATOM 691 O O . LYS A 1 81 ? 13.398 15.164 3.578 1 94.94 81 LYS A O 1
ATOM 696 N N . ASN A 1 82 ? 13.07 14.43 1.505 1 94.19 82 ASN A N 1
ATOM 697 C CA . ASN A 1 82 ? 14.234 15.156 1 1 94.19 82 ASN A CA 1
ATOM 698 C C . ASN A 1 82 ? 13.836 16.5 0.401 1 94.19 82 ASN A C 1
ATOM 700 O O . ASN A 1 82 ? 14.641 17.438 0.379 1 94.19 82 ASN A O 1
ATOM 704 N N . ASP A 1 83 ? 12.617 16.609 -0.088 1 92.88 83 ASP A N 1
ATOM 705 C CA . ASP A 1 83 ? 12.219 17.828 -0.781 1 92.88 83 ASP A CA 1
ATOM 706 C C . ASP A 1 83 ? 11.289 18.672 0.086 1 92.88 83 ASP A C 1
ATOM 708 O O . ASP A 1 83 ? 11.477 19.891 0.206 1 92.88 83 ASP A O 1
ATOM 712 N N . LEU A 1 84 ? 10.383 18.078 0.723 1 92.19 84 LEU A N 1
ATOM 713 C CA . LEU A 1 84 ? 9.359 18.844 1.426 1 92.19 84 LEU A CA 1
ATOM 714 C C . LEU A 1 84 ? 9.734 19.031 2.891 1 92.19 84 LEU A C 1
ATOM 716 O O . LEU A 1 84 ? 9.383 20.062 3.494 1 92.19 84 LEU A O 1
ATOM 720 N N . MET A 1 85 ? 10.422 18.031 3.443 1 94.12 85 MET A N 1
ATOM 721 C CA . MET A 1 85 ? 10.766 18.078 4.863 1 94.12 85 MET A CA 1
ATOM 722 C C . MET A 1 85 ? 12.242 17.781 5.078 1 94.12 85 MET A C 1
ATOM 724 O O . MET A 1 85 ? 12.602 16.953 5.93 1 94.12 85 MET A O 1
ATOM 728 N N . ALA A 1 86 ? 13.078 18.406 4.375 1 90 86 ALA A N 1
ATOM 729 C CA . ALA A 1 86 ? 14.508 18.141 4.344 1 90 86 ALA A CA 1
ATOM 730 C C . ALA A 1 86 ? 15.148 18.422 5.703 1 90 86 ALA A C 1
ATOM 732 O O . ALA A 1 86 ? 16.156 17.797 6.062 1 90 86 ALA A O 1
ATOM 733 N N . ASP A 1 87 ? 14.508 19.266 6.492 1 90.62 87 ASP A N 1
ATOM 734 C CA . ASP A 1 87 ? 15.102 19.641 7.773 1 90.62 87 ASP A CA 1
ATOM 735 C C . ASP A 1 87 ? 14.484 18.844 8.922 1 90.62 87 ASP A C 1
ATOM 737 O O . ASP A 1 87 ? 14.867 19.016 10.078 1 90.62 87 ASP A O 1
ATOM 741 N N . PHE A 1 88 ? 13.562 18.047 8.609 1 89 88 PHE A N 1
ATOM 742 C CA . PHE A 1 88 ? 12.875 17.25 9.617 1 89 88 PHE A CA 1
ATOM 743 C C . PHE A 1 88 ? 13.633 15.969 9.906 1 89 88 PHE A C 1
ATOM 745 O O . PHE A 1 88 ? 14.078 15.289 8.984 1 89 88 PHE A O 1
ATOM 752 N N . ASP A 1 89 ? 13.773 15.648 11.219 1 90.56 89 ASP A N 1
ATOM 753 C CA . ASP A 1 89 ? 14.492 14.438 11.609 1 90.56 89 ASP A CA 1
ATOM 754 C C . ASP A 1 89 ? 13.539 13.258 11.742 1 90.56 89 ASP A C 1
ATOM 756 O O . ASP A 1 89 ? 12.969 13.023 12.812 1 90.56 89 ASP A O 1
ATOM 760 N N . PHE A 1 90 ? 13.492 12.453 10.711 1 90.25 90 PHE A N 1
ATOM 761 C CA . PHE A 1 90 ? 12.562 11.328 10.672 1 90.25 90 PHE A CA 1
ATOM 762 C C . PHE A 1 90 ? 13.07 10.18 11.531 1 90.25 90 PHE A C 1
ATOM 764 O O . PHE A 1 90 ? 12.32 9.258 11.859 1 90.25 90 PHE A O 1
ATOM 771 N N . SER A 1 91 ? 14.344 10.102 11.883 1 86.88 91 SER A N 1
ATOM 772 C CA . SER A 1 91 ? 14.906 9.016 12.672 1 86.88 91 SER A CA 1
ATOM 773 C C . SER A 1 91 ? 14.297 8.969 14.07 1 86.88 91 SER A C 1
ATOM 775 O O . SER A 1 91 ? 14.422 7.969 14.773 1 86.88 91 SER A O 1
ATOM 777 N N . GLN A 1 92 ? 13.688 10.016 14.391 1 85 92 GLN A N 1
ATOM 778 C CA . GLN A 1 92 ? 13.062 10.086 15.711 1 85 92 GLN A CA 1
ATOM 779 C C . GLN A 1 92 ? 11.938 9.062 15.836 1 85 92 GLN A C 1
ATOM 781 O O . GLN A 1 92 ? 11.602 8.633 16.938 1 85 92 GLN A O 1
ATOM 786 N N . PHE A 1 93 ? 11.367 8.734 14.719 1 84.38 93 PHE A N 1
ATOM 787 C CA . PHE A 1 93 ? 10.25 7.805 14.742 1 84.38 93 PHE A CA 1
ATOM 788 C C . PHE A 1 93 ? 10.742 6.363 14.812 1 84.38 93 PHE A C 1
ATOM 790 O O . PHE A 1 93 ? 9.977 5.457 15.156 1 84.38 93 PHE A O 1
ATOM 797 N N . GLU A 1 94 ? 11.914 6.094 14.312 1 75.81 94 GLU A N 1
ATOM 798 C CA . GLU A 1 94 ? 12.484 4.75 14.344 1 75.81 94 GLU A CA 1
ATOM 799 C C . GLU A 1 94 ? 12.688 4.277 15.781 1 75.81 94 GLU A C 1
ATOM 801 O O . GLU A 1 94 ? 12.492 3.098 16.094 1 75.81 94 GLU A O 1
ATOM 806 N N . ARG A 1 95 ? 12.961 5.133 16.594 1 69.25 95 ARG A N 1
ATOM 807 C CA . ARG A 1 95 ? 13.195 4.82 18 1 69.25 95 ARG A CA 1
ATOM 808 C C . ARG A 1 95 ? 11.898 4.426 18.703 1 69.25 95 ARG A C 1
ATOM 810 O O . ARG A 1 95 ? 11.875 3.484 19.5 1 69.25 95 ARG A O 1
ATOM 817 N N . GLU A 1 96 ? 10.883 5.055 18.297 1 64.56 96 GLU A N 1
ATOM 818 C CA . GLU A 1 96 ? 9.578 4.777 18.891 1 64.56 96 GLU A CA 1
ATOM 819 C C . GLU A 1 96 ? 9.062 3.398 18.484 1 64.56 96 GLU A C 1
ATOM 821 O O . GLU A 1 96 ? 8.484 2.682 19.297 1 64.56 96 GLU A O 1
ATOM 826 N N . GLU A 1 97 ? 9.312 3.062 17.344 1 66.56 97 GLU A N 1
ATOM 827 C CA . GLU A 1 97 ? 8.891 1.76 16.844 1 66.56 97 GLU A CA 1
ATOM 828 C C . GLU A 1 97 ? 9.594 0.625 17.578 1 66.56 97 GLU A C 1
ATOM 830 O O . GLU A 1 97 ? 8.977 -0.393 17.891 1 66.56 97 GLU A O 1
ATOM 835 N N . GLU A 1 98 ? 10.852 0.825 17.688 1 64.62 98 GLU A N 1
ATOM 836 C CA . GLU A 1 98 ? 11.625 -0.184 18.406 1 64.62 98 GLU A CA 1
ATOM 837 C C . GLU A 1 98 ? 11.102 -0.381 19.828 1 64.62 98 GLU A C 1
ATOM 839 O O . GLU A 1 98 ? 11.023 -1.51 20.312 1 64.62 98 GLU A O 1
ATOM 844 N N . SER A 1 99 ? 10.734 0.702 20.281 1 65.62 99 SER A N 1
ATOM 845 C CA . SE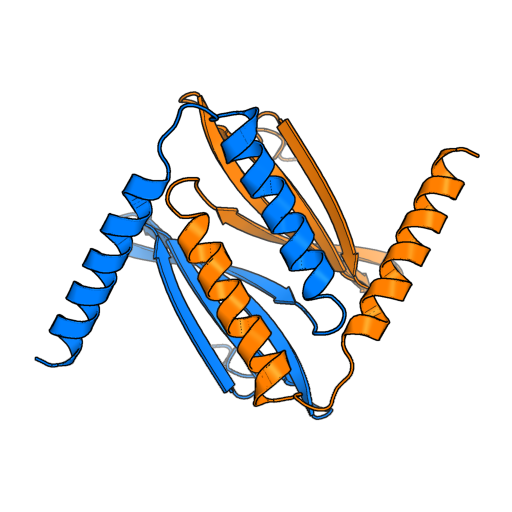R A 1 99 ? 10.234 0.639 21.656 1 65.62 99 SER A CA 1
ATOM 846 C C . SER A 1 99 ? 8.875 -0.047 21.703 1 65.62 99 SER A C 1
ATOM 848 O O . SER A 1 99 ? 8.617 -0.847 22.609 1 65.62 99 SER A O 1
ATOM 850 N N . GLU A 1 100 ? 8.086 0.251 20.766 1 64.56 100 GLU A N 1
ATOM 851 C CA . GLU A 1 100 ? 6.75 -0.346 20.719 1 64.56 100 GLU A CA 1
ATOM 852 C C . GLU A 1 100 ? 6.828 -1.847 20.453 1 64.56 100 GLU A C 1
ATOM 854 O O . GLU A 1 100 ? 6.09 -2.629 21.062 1 64.56 100 GLU A O 1
ATOM 859 N N . ASN A 1 101 ? 7.707 -2.15 19.594 1 65.38 101 ASN A N 1
ATOM 860 C CA . ASN A 1 101 ? 7.891 -3.566 19.297 1 65.38 101 ASN A CA 1
ATOM 861 C C . ASN A 1 101 ? 8.43 -4.336 20.5 1 65.38 101 ASN A C 1
ATOM 863 O O . ASN A 1 101 ? 8.023 -5.473 20.734 1 65.38 101 ASN A O 1
ATOM 867 N N . GLU A 1 102 ? 9.359 -3.674 21.094 1 62.5 102 GLU A N 1
ATOM 868 C CA . GLU A 1 102 ? 9.93 -4.297 22.281 1 62.5 102 GLU A CA 1
ATOM 869 C C . GLU A 1 102 ? 8.867 -4.504 23.359 1 62.5 102 GLU A C 1
ATOM 871 O O . GLU A 1 102 ? 8.836 -5.551 24.016 1 62.5 102 GLU A O 1
ATOM 876 N N . PHE A 1 103 ? 8.117 -3.533 23.5 1 61.41 103 PHE A N 1
ATOM 877 C CA . PHE A 1 103 ? 7.059 -3.598 24.5 1 61.41 103 PHE A CA 1
ATOM 878 C C . PHE A 1 103 ? 6.039 -4.672 24.141 1 61.41 103 PHE A C 1
ATOM 880 O O . PHE A 1 103 ? 5.586 -5.418 25 1 61.41 103 PHE A O 1
ATOM 887 N N . ASP A 1 104 ? 5.703 -4.73 22.953 1 61.75 104 ASP A N 1
ATOM 888 C CA . ASP A 1 104 ? 4.77 -5.75 22.484 1 61.75 104 ASP A CA 1
ATOM 889 C C . ASP A 1 104 ? 5.344 -7.152 22.672 1 61.75 104 ASP A C 1
ATOM 891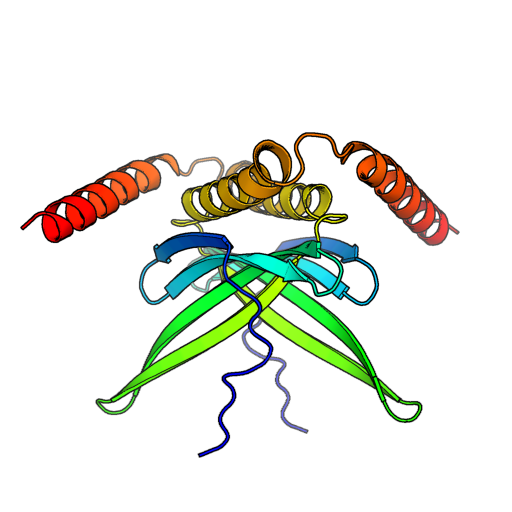 O O . ASP A 1 104 ? 4.633 -8.062 23.109 1 61.75 104 ASP A O 1
ATOM 895 N N . ASP A 1 105 ? 6.562 -7.277 22.328 1 60.28 105 ASP A N 1
ATOM 896 C CA . ASP A 1 105 ? 7.234 -8.562 22.484 1 60.28 105 ASP A CA 1
ATOM 897 C C . ASP A 1 105 ? 7.297 -8.977 23.953 1 60.28 105 ASP A C 1
ATOM 899 O O . ASP A 1 105 ? 7.152 -10.156 24.281 1 60.28 105 ASP A O 1
ATOM 903 N N . GLU A 1 106 ? 7.555 -8.008 24.75 1 61.12 106 GLU A N 1
ATOM 904 C CA . GLU A 1 106 ? 7.637 -8.273 26.188 1 61.12 106 GLU A CA 1
ATOM 905 C C . GLU A 1 106 ? 6.285 -8.711 26.75 1 61.12 106 GLU A C 1
ATOM 907 O O . GLU A 1 106 ? 6.223 -9.586 27.609 1 61.12 106 GLU A O 1
ATOM 912 N N . LEU A 1 107 ? 5.215 -8.094 26.234 1 55.12 107 LEU A N 1
ATOM 913 C CA . LEU A 1 107 ? 3.879 -8.453 26.703 1 55.12 107 LEU A CA 1
ATOM 914 C C . LEU A 1 107 ? 3.498 -9.852 26.234 1 55.12 107 LEU A C 1
ATOM 916 O O . LEU A 1 107 ? 2.729 -10.547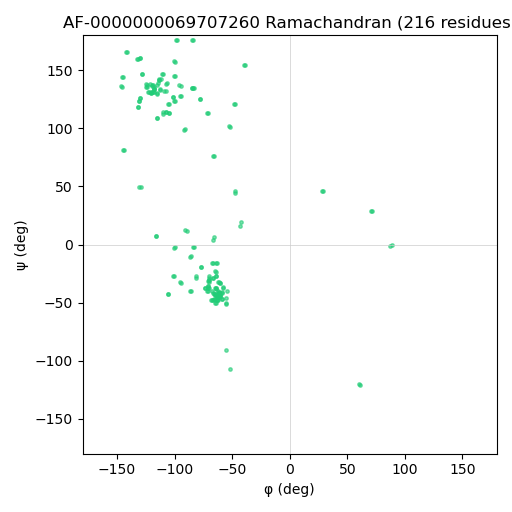 26.906 1 55.12 107 LEU A O 1
ATOM 920 N N . ARG A 1 108 ? 4 -10.305 25.141 1 55.44 108 ARG A N 1
ATOM 921 C CA . ARG A 1 108 ? 3.729 -11.633 24.609 1 55.44 108 ARG A CA 1
ATOM 922 C C . ARG A 1 108 ? 4.375 -12.719 25.469 1 55.44 108 ARG A C 1
ATOM 924 O O . ARG A 1 108 ? 3.844 -13.82 25.578 1 55.44 108 ARG A O 1
ATOM 931 N N . TRP A 1 109 ? 5.48 -12.492 26.078 1 62 109 TRP A N 1
ATOM 932 C CA . TRP A 1 109 ? 6.191 -13.484 26.875 1 62 109 TRP A CA 1
ATOM 933 C C . TRP A 1 109 ? 5.668 -13.5 28.312 1 62 109 TRP A C 1
ATOM 935 O O . TRP A 1 109 ? 5.992 -14.398 29.078 1 62 109 TRP A O 1
ATOM 945 N N . GLU A 1 110 ? 4.91 -12.602 28.688 1 49.38 110 GLU A N 1
ATOM 946 C CA . GLU A 1 110 ? 4.363 -12.68 30.031 1 49.38 110 GLU A CA 1
ATOM 947 C C . GLU A 1 110 ? 3.018 -13.391 30.047 1 49.38 110 GLU A C 1
ATOM 949 O O . GLU A 1 110 ? 2.281 -13.359 29.062 1 49.38 110 GLU A O 1
ATOM 954 N N . MET B 1 1 ? -26.203 14.438 -7.367 1 27.09 1 MET B N 1
ATOM 955 C CA . MET B 1 1 ? -24.906 14.016 -7.895 1 27.09 1 MET B CA 1
ATOM 956 C C . MET B 1 1 ? -23.797 14.336 -6.906 1 27.09 1 MET B C 1
ATOM 958 O O . MET B 1 1 ? -23.547 15.5 -6.605 1 27.09 1 MET B O 1
ATOM 962 N N . GLU B 1 2 ? -23.734 13.789 -5.641 1 31.78 2 GLU B N 1
ATOM 963 C CA . GLU B 1 2 ? -23.031 14.234 -4.445 1 31.78 2 GLU B CA 1
ATOM 964 C C . GLU B 1 2 ? -21.547 14.484 -4.738 1 31.78 2 GLU B C 1
ATOM 966 O O . GLU B 1 2 ? -20.906 13.688 -5.414 1 31.78 2 GLU B O 1
ATOM 971 N N . ASP B 1 3 ? -21.078 15.766 -4.906 1 32.88 3 ASP B N 1
ATOM 972 C CA . ASP B 1 3 ? -19.812 16.422 -5.234 1 32.88 3 ASP B CA 1
ATOM 973 C C . ASP B 1 3 ? -18.672 15.852 -4.402 1 32.88 3 ASP B C 1
ATOM 975 O O . ASP B 1 3 ? -18.531 16.203 -3.227 1 32.88 3 ASP B O 1
ATOM 979 N N . ASN B 1 4 ? -18.484 14.633 -4.18 1 36.09 4 ASN B N 1
ATOM 980 C CA . ASN B 1 4 ? -17.406 13.977 -3.43 1 36.09 4 ASN B CA 1
ATOM 981 C C . ASN B 1 4 ? -16.047 14.578 -3.75 1 36.09 4 ASN B C 1
ATOM 983 O O . ASN B 1 4 ? -15.133 13.867 -4.16 1 36.09 4 ASN B O 1
ATOM 987 N N . ARG B 1 5 ? -15.93 15.656 -4.305 1 37.91 5 ARG B N 1
ATOM 988 C CA . ARG B 1 5 ? -14.836 16.5 -4.777 1 37.91 5 ARG B CA 1
ATOM 989 C C . ARG B 1 5 ? -13.852 16.797 -3.65 1 37.91 5 ARG B C 1
ATOM 991 O O . ARG B 1 5 ? -12.844 17.484 -3.865 1 37.91 5 ARG B O 1
ATOM 998 N N . GLY B 1 6 ? -14.312 17.172 -2.416 1 40.22 6 GLY B N 1
ATOM 999 C CA . GLY B 1 6 ? -13.852 18.062 -1.36 1 40.22 6 GLY B CA 1
ATOM 1000 C C . GLY B 1 6 ? -12.445 17.734 -0.892 1 40.22 6 GLY B C 1
ATOM 1001 O O . GLY B 1 6 ? -11.578 18.609 -0.867 1 40.22 6 GLY B O 1
ATOM 1002 N N . ASN B 1 7 ? -12.344 16.797 0.222 1 45.78 7 ASN B N 1
ATOM 1003 C CA . ASN B 1 7 ? -11.203 16.859 1.125 1 45.78 7 ASN B CA 1
ATOM 1004 C C . ASN B 1 7 ? -9.906 16.484 0.412 1 45.78 7 ASN B C 1
ATOM 1006 O O . ASN B 1 7 ? -8.969 15.984 1.036 1 45.78 7 ASN B O 1
ATOM 1010 N N . ASP B 1 8 ? -9.945 16.25 -0.83 1 53.53 8 ASP B N 1
ATOM 1011 C CA . ASP B 1 8 ? -8.688 15.898 -1.475 1 53.53 8 ASP B CA 1
ATOM 1012 C C . ASP B 1 8 ? -7.719 17.078 -1.474 1 53.53 8 ASP B C 1
ATOM 1014 O O . ASP B 1 8 ? -7.883 18.031 -2.252 1 53.53 8 ASP B O 1
ATOM 1018 N N . ARG B 1 9 ? -7.113 17.359 -0.375 1 61.81 9 ARG B N 1
ATOM 1019 C CA . ARG B 1 9 ? -6.066 18.375 -0.325 1 61.81 9 ARG B CA 1
ATOM 1020 C C . ARG B 1 9 ? -5.168 18.297 -1.556 1 61.81 9 ARG B C 1
ATOM 1022 O O . ARG B 1 9 ? -5.172 17.297 -2.27 1 61.81 9 ARG B O 1
ATOM 1029 N N . GLU B 1 10 ? -4.535 19.344 -1.938 1 75.38 10 GLU B N 1
ATOM 1030 C CA . GLU B 1 10 ? -3.668 19.547 -3.092 1 75.38 10 GLU B CA 1
ATOM 1031 C C . GLU B 1 10 ? -2.639 18.422 -3.209 1 75.38 10 GLU B C 1
ATOM 1033 O O . GLU B 1 10 ? -2 18.062 -2.221 1 75.38 10 GLU B O 1
ATOM 1038 N N . GLU B 1 11 ? -2.691 17.734 -4.352 1 87.62 11 GLU B N 1
ATOM 1039 C CA . GLU B 1 11 ? -1.686 16.75 -4.711 1 87.62 11 GLU B CA 1
ATOM 1040 C C . GLU B 1 11 ? -0.354 17.406 -5.059 1 87.62 11 GLU B C 1
ATOM 1042 O O . GLU B 1 11 ? -0.271 18.188 -6.008 1 87.62 11 GLU B O 1
ATOM 1047 N N . ILE B 1 12 ? 0.606 17.188 -4.277 1 92.44 12 ILE B N 1
ATOM 1048 C CA . ILE B 1 12 ? 1.926 17.797 -4.41 1 92.44 12 ILE B CA 1
ATOM 1049 C C . ILE B 1 12 ? 2.785 16.969 -5.359 1 92.44 12 ILE B C 1
ATOM 1051 O O . ILE B 1 12 ? 3.605 17.516 -6.102 1 92.44 12 ILE B O 1
ATOM 1055 N N . PHE B 1 13 ? 2.73 15.781 -5.316 1 94.62 13 PHE B N 1
ATOM 1056 C CA . PHE B 1 13 ? 3.49 14.797 -6.078 1 94.62 13 PHE B CA 1
ATOM 1057 C C . PHE B 1 13 ? 2.635 13.578 -6.391 1 94.62 13 PHE B C 1
ATOM 1059 O O . PHE B 1 13 ? 1.771 13.195 -5.598 1 94.62 13 PHE B O 1
ATOM 1066 N N . SER B 1 14 ? 2.898 13.055 -7.605 1 95.94 14 SER B N 1
ATOM 1067 C CA . SER B 1 14 ? 2.17 11.852 -7.984 1 95.94 14 SER B CA 1
ATOM 1068 C C . SER B 1 14 ? 3.025 10.938 -8.859 1 95.94 14 SER B C 1
ATOM 1070 O O . SER B 1 14 ? 3.752 11.406 -9.734 1 95.94 14 SER B O 1
ATOM 1072 N N . ARG B 1 15 ? 2.955 9.641 -8.531 1 96.44 15 ARG B N 1
ATOM 1073 C CA . ARG B 1 15 ? 3.555 8.57 -9.328 1 96.44 15 ARG B CA 1
ATOM 1074 C C . ARG B 1 15 ? 2.52 7.516 -9.703 1 96.44 15 ARG B C 1
ATOM 1076 O O . ARG B 1 15 ? 1.693 7.133 -8.867 1 96.44 15 ARG B O 1
ATOM 1083 N N . ARG B 1 16 ? 2.615 7.082 -10.961 1 96.88 16 ARG B N 1
ATOM 1084 C CA . ARG B 1 16 ? 1.693 6.062 -11.453 1 96.88 16 ARG B CA 1
ATOM 1085 C C . ARG B 1 16 ? 2.449 4.828 -11.938 1 96.88 16 ARG B C 1
ATOM 1087 O O . ARG B 1 16 ? 3.49 4.941 -12.586 1 96.88 16 ARG B O 1
ATOM 1094 N N . VAL B 1 17 ? 1.914 3.691 -11.594 1 96.81 17 VAL B N 1
ATOM 1095 C CA . VAL B 1 17 ? 2.514 2.424 -11.992 1 96.81 17 VAL B CA 1
ATOM 1096 C C . VAL B 1 17 ? 1.442 1.508 -12.578 1 96.81 17 VAL B C 1
ATOM 1098 O O . VAL B 1 17 ? 0.519 1.093 -11.875 1 96.81 17 VAL B O 1
ATOM 1101 N N . LYS B 1 18 ? 1.623 1.146 -13.867 1 95.44 18 LYS B N 1
ATOM 1102 C CA . LYS B 1 18 ? 0.717 0.192 -14.5 1 95.44 18 LYS B CA 1
ATOM 1103 C C . LYS B 1 18 ? 1.125 -1.244 -14.188 1 95.44 18 LYS B C 1
ATOM 1105 O O . LYS B 1 18 ? 2.312 -1.576 -14.211 1 95.44 18 LYS B O 1
ATOM 1110 N N . ALA B 1 19 ? 0.057 -2.016 -13.828 1 95.5 19 ALA B N 1
ATOM 1111 C CA . ALA B 1 19 ? 0.266 -3.422 -13.492 1 95.5 19 ALA B CA 1
ATOM 1112 C C . ALA B 1 19 ? -0.905 -4.281 -13.969 1 95.5 19 ALA B C 1
ATOM 1114 O O . ALA B 1 19 ? -1.798 -4.609 -13.18 1 95.5 19 ALA B O 1
ATOM 1115 N N . GLY B 1 20 ? -0.91 -4.637 -15.273 1 92.81 20 GLY B N 1
ATOM 1116 C CA . GLY B 1 20 ? -2.016 -5.398 -15.828 1 92.81 20 GLY B CA 1
ATOM 1117 C C . GLY B 1 20 ? -3.35 -4.684 -15.727 1 92.81 20 GLY B C 1
ATOM 1118 O O . GLY B 1 20 ? -3.506 -3.574 -16.234 1 92.81 20 GLY B O 1
ATOM 1119 N N . LYS B 1 21 ? -4.273 -5.312 -15.055 1 95.06 21 LYS B N 1
ATOM 1120 C CA . LYS B 1 21 ? -5.598 -4.727 -14.867 1 95.06 21 LYS B CA 1
ATOM 1121 C C . LYS B 1 21 ? -5.609 -3.748 -13.695 1 95.06 21 LYS B C 1
ATOM 1123 O O . LYS B 1 21 ? -6.613 -3.08 -13.453 1 95.06 21 LYS B O 1
ATOM 1128 N N . ARG B 1 22 ? -4.453 -3.643 -13.039 1 96.81 22 ARG B N 1
ATOM 1129 C CA . ARG B 1 22 ? -4.332 -2.754 -11.883 1 96.81 22 ARG B CA 1
ATOM 1130 C C . ARG B 1 22 ? -3.379 -1.601 -12.18 1 96.81 22 ARG B C 1
ATOM 1132 O O . ARG B 1 22 ? -2.42 -1.76 -12.938 1 96.81 22 ARG B O 1
ATOM 1139 N N . THR B 1 23 ? -3.75 -0.508 -11.695 1 97.94 23 THR B N 1
ATOM 1140 C CA . THR B 1 23 ? -2.861 0.647 -11.664 1 97.94 23 THR B CA 1
ATOM 1141 C C . THR B 1 23 ? -2.709 1.176 -10.242 1 97.94 23 THR B C 1
ATOM 1143 O O . THR B 1 23 ? -3.689 1.268 -9.5 1 97.94 23 THR B O 1
ATOM 1146 N N . TYR B 1 24 ? -1.429 1.467 -9.922 1 98.56 24 TYR B N 1
ATOM 1147 C CA . TYR B 1 24 ? -1.153 2.008 -8.594 1 98.56 24 TYR B CA 1
ATOM 1148 C C . TYR B 1 24 ? -0.801 3.49 -8.672 1 98.56 24 TYR B C 1
ATOM 1150 O O . TYR B 1 24 ? -0.076 3.914 -9.57 1 98.56 24 TYR B O 1
ATOM 1158 N N . PHE B 1 25 ? -1.36 4.219 -7.715 1 98.19 25 PHE B N 1
ATOM 1159 C CA . PHE B 1 25 ? -1.039 5.633 -7.578 1 98.19 25 PHE B CA 1
ATOM 1160 C C . PHE B 1 25 ? -0.43 5.922 -6.211 1 98.19 25 PHE B C 1
ATOM 1162 O O . PHE B 1 25 ? -0.943 5.465 -5.188 1 98.19 25 PHE B O 1
ATOM 1169 N N . PHE B 1 26 ? 0.641 6.609 -6.281 1 98.56 26 PHE B N 1
ATOM 1170 C CA . PHE B 1 26 ? 1.307 7.113 -5.086 1 98.56 26 PHE B CA 1
ATOM 1171 C C . PHE B 1 26 ? 1.28 8.633 -5.051 1 98.56 26 PHE B C 1
ATOM 1173 O O . PHE B 1 26 ? 2.018 9.289 -5.789 1 98.56 26 PHE B O 1
ATOM 1180 N N . ASP B 1 27 ? 0.438 9.156 -4.098 1 97.94 27 ASP B N 1
ATOM 1181 C CA . ASP B 1 27 ? 0.215 10.602 -4.094 1 97.94 27 ASP B CA 1
ATOM 1182 C C . ASP B 1 27 ? 0.637 11.219 -2.764 1 97.94 27 ASP B C 1
ATOM 1184 O O . ASP B 1 27 ? 0.266 10.727 -1.697 1 97.94 27 ASP B O 1
ATOM 1188 N N . VAL B 1 28 ? 1.405 12.25 -2.885 1 97.75 28 VAL B N 1
ATOM 1189 C CA . VAL B 1 28 ? 1.765 13.031 -1.704 1 97.75 28 VAL B CA 1
ATOM 1190 C C . VAL B 1 28 ? 0.811 14.211 -1.555 1 97.75 28 VAL B C 1
ATOM 1192 O O . VAL B 1 28 ? 0.591 14.969 -2.508 1 97.75 28 VAL B O 1
ATOM 1195 N N . LYS B 1 29 ? 0.272 14.281 -0.354 1 96.19 29 LYS B N 1
ATOM 1196 C CA . LYS B 1 29 ? -0.681 15.352 -0.078 1 96.19 29 LYS B CA 1
ATOM 1197 C C . LYS B 1 29 ? -0.325 16.094 1.212 1 96.19 29 LYS B C 1
ATOM 1199 O O . LYS B 1 29 ? 0.456 15.586 2.023 1 96.19 29 LYS B O 1
ATOM 1204 N N . SER B 1 30 ? -0.88 17.266 1.267 1 93.81 30 SER B N 1
ATOM 1205 C CA . SER B 1 30 ? -0.671 18.062 2.469 1 93.81 30 SER B CA 1
ATOM 1206 C C . SER B 1 30 ? -1.871 17.984 3.406 1 93.81 30 SER B C 1
ATOM 1208 O O . SER B 1 30 ? -3.016 17.922 2.953 1 93.81 30 SER B O 1
ATOM 1210 N N . THR B 1 31 ? -1.601 18 4.703 1 90 31 THR B N 1
ATOM 1211 C CA . THR B 1 31 ? -2.666 18.125 5.691 1 90 31 THR B CA 1
ATOM 1212 C C . THR B 1 31 ? -3.035 19.594 5.914 1 90 31 THR B C 1
ATOM 1214 O O . THR B 1 31 ? -2.377 20.484 5.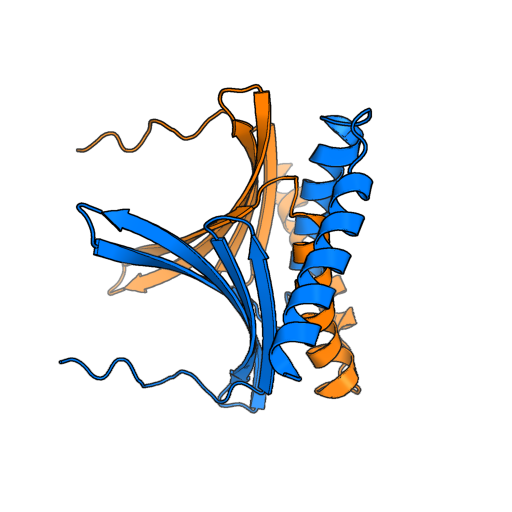383 1 90 31 THR B O 1
ATOM 1217 N N . LYS B 1 32 ? -4.047 19.766 6.723 1 88.06 32 LYS B N 1
ATOM 1218 C CA . LYS B 1 32 ? -4.449 21.141 7.055 1 88.06 32 LYS B CA 1
ATOM 1219 C C . LYS B 1 32 ? -3.373 21.844 7.871 1 88.06 32 LYS B C 1
ATOM 1221 O O . LYS B 1 32 ? -3.217 23.062 7.781 1 88.06 32 LYS B O 1
ATOM 1226 N N . SER B 1 33 ? -2.629 21.094 8.609 1 87.12 33 SER B N 1
ATOM 1227 C CA . SER B 1 33 ? -1.601 21.656 9.477 1 87.12 33 SER B CA 1
ATOM 1228 C C . SER B 1 33 ? -0.262 21.75 8.75 1 87.12 33 SER B C 1
ATOM 1230 O O . SER B 1 33 ? 0.788 21.859 9.391 1 87.12 33 SER B O 1
ATOM 1232 N N . ASN B 1 34 ? -0.225 21.594 7.488 1 82.94 34 ASN B N 1
ATOM 1233 C CA . ASN B 1 34 ? 0.963 21.734 6.656 1 82.94 34 ASN B CA 1
ATOM 1234 C C . ASN B 1 34 ? 1.942 20.594 6.875 1 82.94 34 ASN B C 1
ATOM 1236 O O . ASN B 1 34 ? 3.152 20.812 6.973 1 82.94 34 ASN B O 1
ATOM 1240 N N . ASP B 1 35 ? 1.361 19.5 7.223 1 91.38 35 ASP B N 1
ATOM 1241 C CA . ASP B 1 35 ? 2.1 18.234 7.191 1 91.38 35 ASP B CA 1
ATOM 1242 C C . ASP B 1 35 ? 1.798 17.453 5.914 1 91.38 35 ASP B C 1
ATOM 1244 O O . ASP B 1 35 ? 1.06 17.938 5.047 1 91.38 35 ASP B O 1
ATOM 1248 N N . TYR B 1 36 ? 2.576 16.281 5.828 1 94.62 36 TYR B N 1
ATOM 1249 C CA . TYR B 1 36 ? 2.408 15.547 4.578 1 94.62 36 TYR B CA 1
ATOM 1250 C C . TYR B 1 36 ? 2.082 14.086 4.84 1 94.62 36 TYR B C 1
ATOM 1252 O O . TYR B 1 36 ? 2.484 13.523 5.863 1 94.62 36 TYR B O 1
ATOM 1260 N N . TYR B 1 37 ? 1.312 13.602 3.963 1 96.88 37 TYR B N 1
ATOM 1261 C CA . TYR B 1 37 ? 1.018 12.172 3.99 1 96.88 37 TYR B CA 1
ATOM 1262 C C . TYR B 1 37 ? 0.947 11.602 2.578 1 96.88 37 TYR B C 1
ATOM 1264 O O . TYR B 1 37 ? 0.945 12.352 1.599 1 96.88 37 TYR B O 1
ATOM 1272 N N . LEU B 1 38 ? 0.984 10.32 2.518 1 97.81 38 LEU B N 1
ATOM 1273 C CA . LEU B 1 38 ? 0.941 9.609 1.245 1 97.81 38 LEU B CA 1
ATOM 1274 C C . LEU B 1 38 ? -0.332 8.773 1.131 1 97.81 38 LEU B C 1
ATOM 1276 O O . LEU B 1 38 ? -0.741 8.125 2.094 1 97.81 38 LEU B O 1
ATOM 1280 N N . THR B 1 39 ? -0.971 8.797 -0.042 1 98.31 39 THR B N 1
ATOM 1281 C CA . THR B 1 39 ? -2.023 7.832 -0.348 1 98.31 39 THR B CA 1
ATOM 1282 C C . THR B 1 39 ? -1.54 6.812 -1.378 1 98.31 39 THR B C 1
ATOM 1284 O O . THR B 1 39 ? -0.874 7.176 -2.35 1 98.31 39 THR B O 1
ATOM 1287 N N . ILE B 1 40 ? -1.774 5.578 -1.083 1 98.62 40 ILE B N 1
ATOM 1288 C CA . ILE B 1 40 ? -1.543 4.484 -2.02 1 98.62 40 ILE B CA 1
ATOM 1289 C C . ILE B 1 40 ? -2.881 3.951 -2.529 1 98.62 40 ILE B C 1
ATOM 1291 O O . ILE B 1 40 ? -3.684 3.43 -1.755 1 98.62 40 ILE B O 1
ATOM 1295 N N . THR B 1 41 ? -3.117 4.141 -3.834 1 98.62 41 THR B N 1
ATOM 1296 C CA . THR B 1 41 ? -4.398 3.766 -4.418 1 98.62 41 THR B CA 1
ATOM 1297 C C . THR B 1 41 ? -4.219 2.648 -5.445 1 98.62 41 THR B C 1
ATOM 1299 O O . THR B 1 41 ? -3.322 2.711 -6.285 1 98.62 41 THR B O 1
ATOM 1302 N N . GLU B 1 42 ? -4.941 1.656 -5.348 1 98.5 42 GLU B N 1
ATOM 1303 C CA . GLU B 1 42 ? -5.094 0.655 -6.398 1 98.5 42 GLU B CA 1
ATOM 1304 C C . GLU B 1 42 ? -6.379 0.879 -7.191 1 98.5 42 GLU B C 1
ATOM 1306 O O . GLU B 1 42 ? -7.469 0.95 -6.613 1 98.5 42 GLU B O 1
ATOM 1311 N N . SER B 1 43 ? -6.238 1.021 -8.445 1 98 43 SER B N 1
ATOM 1312 C CA . SER B 1 43 ? -7.383 1.048 -9.344 1 98 43 SER B CA 1
ATOM 1313 C C . SER B 1 43 ? -7.434 -0.204 -10.211 1 98 43 SER B C 1
ATOM 1315 O O . SER B 1 43 ? -6.594 -0.387 -11.102 1 98 43 SER B O 1
ATOM 1317 N N . LYS B 1 44 ? -8.438 -0.958 -9.969 1 96.69 44 LYS B N 1
ATOM 1318 C CA . LYS B 1 44 ? -8.578 -2.211 -10.711 1 96.69 44 LYS B CA 1
ATOM 1319 C C . LYS B 1 44 ? -9.688 -2.107 -11.758 1 96.69 44 LYS B C 1
ATOM 1321 O O . LYS B 1 44 ? -10.836 -1.812 -11.43 1 96.69 44 LYS B O 1
ATOM 1326 N N . ARG B 1 45 ? -9.273 -2.326 -12.961 1 95.62 45 ARG B N 1
ATOM 1327 C CA . ARG B 1 45 ? -10.242 -2.318 -14.055 1 95.62 45 ARG B CA 1
ATOM 1328 C C . ARG B 1 45 ? -11.031 -3.621 -14.094 1 95.62 45 ARG B C 1
ATOM 1330 O O . ARG B 1 45 ? -10.453 -4.707 -14.039 1 95.62 45 ARG B O 1
ATOM 1337 N N . ARG B 1 46 ? -12.32 -3.432 -14.062 1 93.12 46 ARG B N 1
ATOM 1338 C CA . ARG B 1 46 ? -13.219 -4.574 -14.195 1 93.12 46 ARG B CA 1
ATOM 1339 C C . ARG B 1 46 ? -14.086 -4.438 -15.438 1 93.12 46 ARG B C 1
ATOM 1341 O O . ARG B 1 46 ? -14.516 -3.338 -15.789 1 93.12 46 ARG B O 1
ATOM 1348 N N . MET B 1 47 ? -14.18 -5.5 -16.125 1 87.31 47 MET B N 1
ATOM 1349 C CA . MET B 1 47 ? -15.055 -5.531 -17.297 1 87.31 47 MET B CA 1
ATOM 1350 C C . MET B 1 47 ? -16.328 -6.316 -17 1 87.31 47 MET B C 1
ATOM 1352 O O . MET B 1 47 ? -16.266 -7.453 -16.531 1 87.31 47 MET B O 1
ATOM 1356 N N . ARG B 1 48 ? -17.469 -5.496 -17 1 79.31 48 ARG B N 1
ATOM 1357 C CA . ARG B 1 48 ? -18.781 -6.129 -16.875 1 79.31 48 ARG B CA 1
ATOM 1358 C C . ARG B 1 48 ? -19.641 -5.844 -18.094 1 79.31 48 ARG B C 1
ATOM 1360 O O . ARG B 1 48 ? -19.984 -4.691 -18.359 1 79.31 48 ARG B O 1
ATOM 1367 N N . ASP B 1 49 ? -20.281 -6.949 -18.484 1 79.75 49 ASP B N 1
ATOM 1368 C CA . ASP B 1 49 ? -21.281 -6.879 -19.547 1 79.75 49 ASP B CA 1
ATOM 1369 C C . ASP B 1 49 ? -20.984 -5.73 -20.516 1 79.75 49 ASP B C 1
ATOM 1371 O O . ASP B 1 49 ? -21.812 -4.836 -20.688 1 79.75 49 ASP B O 1
ATOM 1375 N N . ASP B 1 50 ? -19.969 -5.578 -20.891 1 79.19 50 ASP B N 1
ATOM 1376 C CA . ASP B 1 50 ? -19.578 -4.664 -21.969 1 79.19 50 ASP B CA 1
ATOM 1377 C C . ASP B 1 50 ? -19.266 -3.273 -21.422 1 79.19 50 ASP B C 1
ATOM 1379 O O . ASP B 1 50 ? -19.266 -2.293 -22.172 1 79.19 50 ASP B O 1
ATOM 1383 N N . SER B 1 51 ? -19.406 -3.148 -20.188 1 89.38 51 SER B N 1
ATOM 1384 C CA . SER B 1 51 ? -19.016 -1.888 -19.578 1 89.38 51 SER B CA 1
ATOM 1385 C C . SER B 1 51 ? -17.812 -2.072 -18.656 1 89.38 51 SER B C 1
ATOM 1387 O O . SER B 1 51 ? -17.562 -3.176 -18.156 1 89.38 51 SER B O 1
ATOM 1389 N N . PHE B 1 52 ? -16.984 -1.019 -18.75 1 89.88 52 PHE B N 1
ATOM 1390 C CA . PHE B 1 52 ? -15.836 -1.026 -17.859 1 89.88 52 PHE B CA 1
ATOM 1391 C C . PHE B 1 52 ? -16.125 -0.238 -16.578 1 89.88 52 PHE B C 1
ATOM 1393 O O . PHE B 1 52 ? -16.844 0.761 -16.625 1 89.88 52 PHE B O 1
ATOM 1400 N N . SER B 1 53 ? -15.664 -0.895 -15.469 1 93.81 53 SER B N 1
ATOM 1401 C CA . SER B 1 53 ? -15.711 -0.191 -14.195 1 93.81 53 SER B CA 1
ATOM 1402 C C . SER B 1 53 ? -14.383 -0.302 -13.453 1 93.81 53 SER B C 1
ATOM 1404 O O . SER B 1 53 ? -13.508 -1.078 -13.852 1 93.81 53 SER B O 1
ATOM 1406 N N . PHE B 1 54 ? -14.219 0.59 -12.57 1 95.12 54 PHE B N 1
ATOM 1407 C CA . PHE B 1 54 ? -13.008 0.593 -11.766 1 95.12 54 PHE B CA 1
ATOM 1408 C C . PHE B 1 54 ? -13.336 0.419 -10.289 1 95.12 54 PHE B C 1
ATOM 1410 O O . PHE B 1 54 ? -14.297 1 -9.789 1 95.12 54 PHE B O 1
ATOM 1417 N N . GLU B 1 55 ? -12.586 -0.519 -9.711 1 95.88 55 GLU B N 1
ATOM 1418 C CA . GLU B 1 55 ? -12.602 -0.677 -8.266 1 95.88 55 GLU B CA 1
ATOM 1419 C C . GLU B 1 55 ? -11.367 -0.038 -7.629 1 95.88 55 GLU B C 1
ATOM 1421 O O . GLU B 1 55 ? -10.234 -0.325 -8.031 1 95.88 55 GLU B O 1
ATOM 1426 N N . LYS B 1 56 ? -11.656 0.794 -6.691 1 97.12 56 LYS B N 1
ATOM 1427 C CA . LYS B 1 56 ? -10.547 1.53 -6.086 1 97.12 56 LYS B CA 1
ATOM 1428 C C . LYS B 1 56 ? -10.422 1.203 -4.602 1 97.12 56 LYS B C 1
ATOM 1430 O O . LYS B 1 56 ? -11.422 1.094 -3.893 1 97.12 56 LYS B O 1
ATOM 1435 N N . HIS B 1 57 ? -9.266 0.959 -4.176 1 97.75 57 HIS B N 1
ATOM 1436 C CA . HIS B 1 57 ? -8.867 0.81 -2.777 1 97.75 57 HIS B CA 1
ATOM 1437 C C . HIS B 1 57 ? -7.777 1.803 -2.404 1 97.75 57 HIS B C 1
ATOM 1439 O O . HIS B 1 57 ? -6.758 1.901 -3.094 1 97.75 57 HIS B O 1
ATOM 1445 N N . LYS B 1 58 ? -7.957 2.469 -1.34 1 97.94 58 LYS B N 1
ATOM 1446 C CA . LYS B 1 58 ? -7.062 3.564 -0.979 1 97.94 58 LYS B CA 1
ATOM 1447 C C . LYS B 1 58 ? -6.578 3.428 0.461 1 97.94 58 LYS B C 1
ATOM 1449 O O . LYS B 1 58 ? -7.387 3.289 1.383 1 97.94 58 LYS B O 1
ATOM 1454 N N . ILE B 1 59 ? -5.273 3.461 0.55 1 98.31 59 ILE B N 1
ATOM 1455 C CA . ILE B 1 59 ? -4.605 3.393 1.845 1 98.31 59 ILE B CA 1
ATOM 1456 C C . ILE B 1 59 ? -3.955 4.738 2.162 1 98.31 59 ILE B C 1
ATOM 1458 O O . ILE B 1 59 ? -3.396 5.387 1.275 1 98.31 59 ILE B O 1
ATOM 1462 N N . PHE B 1 60 ? -3.957 5.02 3.496 1 97.88 60 PHE B N 1
ATOM 1463 C CA . PHE B 1 60 ? -3.361 6.27 3.957 1 97.88 60 PHE B CA 1
ATOM 1464 C C . PHE B 1 60 ? -2.105 6 4.777 1 97.88 60 PHE B C 1
ATOM 1466 O O . PHE B 1 60 ? -2.102 5.129 5.648 1 97.88 60 PHE B O 1
ATOM 1473 N N . LEU B 1 61 ? -1.057 6.75 4.461 1 97.81 61 LEU B N 1
ATOM 1474 C CA . LEU B 1 61 ? 0.221 6.582 5.145 1 97.81 61 LEU B CA 1
ATOM 1475 C C . LEU B 1 61 ? 0.767 7.926 5.613 1 97.81 61 LEU B C 1
ATOM 1477 O O . LEU B 1 61 ? 0.99 8.828 4.801 1 97.81 61 LEU B O 1
ATOM 1481 N N . TYR B 1 62 ? 1.022 8.031 6.926 1 96.56 62 TYR B N 1
ATOM 1482 C CA . TYR B 1 62 ? 1.494 9.281 7.496 1 96.56 62 TYR B CA 1
ATOM 1483 C C . TYR B 1 62 ? 3.004 9.258 7.707 1 96.56 62 TYR B C 1
ATOM 1485 O O . TYR B 1 62 ? 3.592 8.188 7.875 1 96.56 62 TYR B O 1
ATOM 1493 N N . LYS B 1 63 ? 3.574 10.398 7.766 1 95.19 63 LYS B N 1
ATOM 1494 C CA . LYS B 1 63 ? 5.023 10.555 7.676 1 95.19 63 LYS B CA 1
ATOM 1495 C C . LYS B 1 63 ? 5.727 9.805 8.805 1 95.19 63 LYS B C 1
ATOM 1497 O O . LYS B 1 63 ? 6.836 9.305 8.625 1 95.19 63 LYS B O 1
ATOM 1502 N N . GLU B 1 64 ? 5.141 9.711 9.992 1 93.69 64 GLU B N 1
ATOM 1503 C CA . GLU B 1 64 ? 5.77 9.07 11.141 1 93.69 64 GLU B CA 1
ATOM 1504 C C . GLU B 1 64 ? 5.926 7.566 10.922 1 93.69 64 GLU B C 1
ATOM 1506 O O . GLU B 1 64 ? 6.723 6.914 11.594 1 93.69 64 GLU B O 1
ATOM 1511 N N . ASP B 1 65 ? 5.18 7.094 9.914 1 96.06 65 ASP B N 1
ATOM 1512 C CA . ASP B 1 65 ? 5.137 5.641 9.758 1 96.06 65 ASP B CA 1
ATOM 1513 C C . ASP B 1 65 ? 5.758 5.211 8.43 1 96.06 65 ASP B C 1
ATOM 1515 O O . ASP B 1 65 ? 5.715 4.035 8.07 1 96.06 65 ASP B O 1
ATOM 1519 N N . PHE B 1 66 ? 6.371 6.059 7.66 1 97.06 66 PHE B N 1
ATOM 1520 C CA . PHE B 1 66 ? 6.953 5.754 6.359 1 97.06 66 PHE B CA 1
ATOM 1521 C C . PHE B 1 66 ? 7.953 4.605 6.465 1 97.06 66 PHE B C 1
ATOM 1523 O O . PHE B 1 66 ? 7.863 3.629 5.719 1 97.06 66 PHE B O 1
ATOM 1530 N N . SER B 1 67 ? 8.836 4.77 7.414 1 95.25 67 SER B N 1
ATOM 1531 C CA . SER B 1 67 ? 9.961 3.846 7.496 1 95.25 67 SER B CA 1
ATOM 1532 C C . SER B 1 67 ? 9.492 2.438 7.852 1 95.25 67 SER B C 1
ATOM 1534 O O . SER B 1 67 ? 9.867 1.469 7.188 1 95.25 67 SER B O 1
ATOM 1536 N N . LYS B 1 68 ? 8.641 2.373 8.867 1 96.44 68 LYS B N 1
ATOM 1537 C CA . LYS B 1 68 ? 8.227 1.037 9.289 1 96.44 68 LYS B CA 1
ATOM 1538 C C . LYS B 1 68 ? 7.332 0.383 8.242 1 96.44 68 LYS B C 1
ATOM 1540 O O . LYS B 1 68 ? 7.348 -0.839 8.078 1 96.44 68 LYS B O 1
ATOM 1545 N N . PHE B 1 69 ? 6.609 1.192 7.555 1 97.81 69 PHE B N 1
ATOM 1546 C CA . PHE B 1 69 ? 5.793 0.671 6.465 1 97.81 69 PHE B CA 1
ATOM 1547 C C . PHE B 1 69 ? 6.668 0.092 5.359 1 97.81 69 PHE B C 1
ATOM 1549 O O . PHE B 1 69 ? 6.461 -1.044 4.93 1 97.81 69 PHE B O 1
ATOM 1556 N N . LEU B 1 70 ? 7.652 0.836 4.914 1 97.56 70 LEU B N 1
ATOM 1557 C CA . LEU B 1 70 ? 8.555 0.401 3.855 1 97.56 70 LEU B CA 1
ATOM 1558 C C . LEU B 1 70 ? 9.32 -0.851 4.273 1 97.56 70 LEU B C 1
ATOM 1560 O O . LEU B 1 70 ? 9.5 -1.772 3.473 1 97.56 70 LEU B O 1
ATOM 1564 N N . GLU B 1 71 ? 9.734 -0.837 5.449 1 96.56 71 GLU B N 1
ATOM 1565 C CA . GLU B 1 71 ? 10.492 -1.979 5.949 1 96.56 71 GLU B CA 1
ATOM 1566 C C . GLU B 1 71 ? 9.648 -3.248 5.949 1 96.56 71 GLU B C 1
ATOM 1568 O O . GLU B 1 71 ? 10.109 -4.305 5.512 1 96.56 71 GLU B O 1
ATOM 1573 N N . ALA B 1 72 ? 8.445 -3.105 6.473 1 97.44 72 ALA B N 1
ATOM 1574 C CA . ALA B 1 72 ? 7.559 -4.266 6.527 1 97.44 72 ALA B CA 1
ATOM 1575 C C . ALA B 1 72 ? 7.234 -4.773 5.125 1 97.44 72 ALA B C 1
ATOM 1577 O O . ALA B 1 72 ? 7.215 -5.984 4.887 1 97.44 72 ALA B O 1
ATOM 1578 N N . LEU B 1 73 ? 6.98 -3.895 4.227 1 98.19 73 LEU B N 1
ATOM 1579 C CA . LEU B 1 73 ? 6.734 -4.273 2.84 1 98.19 73 LEU B CA 1
ATOM 1580 C C . LEU B 1 73 ? 7.953 -4.969 2.24 1 98.19 73 LEU B C 1
ATOM 1582 O O . LEU B 1 73 ? 7.82 -6.004 1.584 1 98.19 73 LEU B O 1
ATOM 1586 N N . GLN B 1 74 ? 9.133 -4.438 2.459 1 97.69 74 GLN B N 1
ATOM 1587 C CA . GLN B 1 74 ? 10.367 -5.027 1.956 1 97.69 74 GLN B CA 1
ATOM 1588 C C . GLN B 1 74 ? 10.578 -6.43 2.523 1 97.69 74 GLN B C 1
ATOM 1590 O O . GLN B 1 74 ? 11 -7.34 1.806 1 97.69 74 GLN B O 1
ATOM 1595 N N . ASP B 1 75 ? 10.297 -6.57 3.783 1 97.5 75 ASP B N 1
ATOM 1596 C CA . ASP B 1 75 ? 10.422 -7.879 4.418 1 97.5 75 ASP B CA 1
ATOM 1597 C C . ASP B 1 75 ? 9.539 -8.914 3.725 1 97.5 75 ASP B C 1
ATOM 1599 O O . ASP B 1 75 ? 9.977 -10.039 3.465 1 97.5 75 ASP B O 1
ATOM 1603 N N . ALA B 1 76 ? 8.305 -8.531 3.492 1 97.69 76 ALA B N 1
ATOM 1604 C CA . ALA B 1 76 ? 7.363 -9.445 2.84 1 97.69 76 ALA B CA 1
ATOM 1605 C C . ALA B 1 76 ? 7.828 -9.797 1.431 1 97.69 76 ALA B C 1
ATOM 1607 O O . ALA B 1 76 ? 7.797 -10.961 1.033 1 97.69 76 ALA B O 1
ATOM 1608 N N . VAL B 1 77 ? 8.242 -8.844 0.69 1 97.31 77 VAL B N 1
ATOM 1609 C CA . VAL B 1 77 ? 8.742 -9.047 -0.667 1 97.31 77 VAL B CA 1
ATOM 1610 C C . VAL B 1 77 ? 9.961 -9.961 -0.637 1 97.31 77 VAL B C 1
ATOM 1612 O O . VAL B 1 77 ? 10.078 -10.891 -1.445 1 97.31 77 VAL B O 1
ATOM 1615 N N . ASP B 1 78 ? 10.859 -9.727 0.299 1 96.88 78 ASP B N 1
ATOM 1616 C CA . ASP B 1 78 ? 12.062 -10.539 0.42 1 96.88 78 ASP B CA 1
ATOM 1617 C C . ASP B 1 78 ? 11.719 -11.984 0.763 1 96.88 78 ASP B C 1
ATOM 1619 O O . ASP B 1 78 ? 12.398 -12.914 0.309 1 96.88 78 ASP B O 1
ATOM 1623 N N . HIS B 1 79 ? 10.734 -12.086 1.568 1 96.69 79 HIS B N 1
ATOM 1624 C CA . HIS B 1 79 ? 10.305 -13.445 1.893 1 96.69 79 HIS B CA 1
ATOM 1625 C C . HIS B 1 79 ? 9.898 -14.211 0.636 1 96.69 79 HIS B C 1
ATOM 1627 O O . HIS B 1 79 ? 10.258 -15.375 0.474 1 96.69 79 HIS B O 1
ATOM 1633 N N . VAL B 1 80 ? 9.211 -13.57 -0.255 1 95.94 80 VAL B N 1
ATOM 1634 C CA . VAL B 1 80 ? 8.805 -14.203 -1.507 1 95.94 80 VAL B CA 1
ATOM 1635 C C . VAL B 1 80 ? 10.039 -14.469 -2.371 1 95.94 80 VAL B C 1
ATOM 1637 O O . VAL B 1 80 ? 10.25 -15.602 -2.822 1 95.94 80 VAL B O 1
ATOM 1640 N N . LYS B 1 81 ? 10.852 -13.516 -2.514 1 94.81 81 LYS B N 1
ATOM 1641 C CA . LYS B 1 81 ? 11.945 -13.578 -3.479 1 94.81 81 LYS B CA 1
ATOM 1642 C C . LYS B 1 81 ? 13.055 -14.516 -3 1 94.81 81 LYS B C 1
ATOM 1644 O O . LYS B 1 81 ? 13.656 -15.234 -3.801 1 94.81 81 LYS B O 1
ATOM 1649 N N . ASN B 1 82 ? 13.312 -14.508 -1.72 1 94.19 82 ASN B N 1
ATOM 1650 C CA . ASN B 1 82 ? 14.484 -15.211 -1.216 1 94.19 82 ASN B CA 1
ATOM 1651 C C . ASN B 1 82 ? 14.117 -16.562 -0.617 1 94.19 82 ASN B C 1
ATOM 1653 O O . ASN B 1 82 ? 14.938 -17.484 -0.595 1 94.19 82 ASN B O 1
ATOM 1657 N N . ASP B 1 83 ? 12.891 -16.688 -0.126 1 92.81 83 ASP B N 1
ATOM 1658 C CA . ASP B 1 83 ? 12.523 -17.922 0.565 1 92.81 83 ASP B CA 1
ATOM 1659 C C . ASP B 1 83 ? 11.609 -18.781 -0.3 1 92.81 83 ASP B C 1
ATOM 1661 O O . ASP B 1 83 ? 11.82 -19.984 -0.428 1 92.81 83 ASP B O 1
ATOM 1665 N N . LEU B 1 84 ? 10.68 -18.219 -0.936 1 92.12 84 LEU B N 1
ATOM 1666 C CA . LEU B 1 84 ? 9.672 -19 -1.638 1 92.12 84 LEU B CA 1
ATOM 1667 C C . LEU B 1 84 ? 10.047 -19.188 -3.104 1 92.12 84 LEU B C 1
ATOM 1669 O O . LEU B 1 84 ? 9.727 -20.203 -3.705 1 92.12 84 LEU B O 1
ATOM 1673 N N . MET B 1 85 ? 10.711 -18.156 -3.656 1 93.94 85 MET B N 1
ATOM 1674 C CA . MET B 1 85 ? 11.055 -18.188 -5.074 1 93.94 85 MET B CA 1
ATOM 1675 C C . MET B 1 85 ? 12.531 -17.875 -5.289 1 93.94 85 MET B C 1
ATOM 1677 O O . MET B 1 85 ? 12.867 -17.047 -6.137 1 93.94 85 MET B O 1
ATOM 1681 N N . ALA B 1 86 ? 13.375 -18.5 -4.594 1 89.69 86 ALA B N 1
ATOM 1682 C CA . ALA B 1 86 ? 14.805 -18.203 -4.559 1 89.69 86 ALA B CA 1
ATOM 1683 C C . ALA B 1 86 ? 15.453 -18.469 -5.918 1 89.69 86 ALA B C 1
ATOM 1685 O O . ALA B 1 86 ? 16.438 -17.828 -6.273 1 89.69 86 ALA B O 1
ATOM 1686 N N . ASP B 1 87 ? 14.82 -19.312 -6.703 1 90.44 87 ASP B N 1
ATOM 1687 C CA . ASP B 1 87 ? 15.422 -19.688 -7.984 1 90.44 87 ASP B CA 1
ATOM 1688 C C . ASP B 1 87 ? 14.789 -18.906 -9.133 1 90.44 87 ASP B C 1
ATOM 1690 O O . ASP B 1 87 ? 15.18 -19.062 -10.289 1 90.44 87 ASP B O 1
ATOM 1694 N N . PHE B 1 88 ? 13.852 -18.141 -8.82 1 88.81 88 PHE B N 1
ATOM 1695 C CA . PHE B 1 88 ? 13.148 -17.359 -9.828 1 88.81 88 PHE B CA 1
ATOM 1696 C C . PHE B 1 88 ? 13.883 -16.047 -10.117 1 88.81 88 PHE B C 1
ATOM 1698 O O . PHE B 1 88 ? 14.32 -15.359 -9.195 1 88.81 88 PHE B O 1
ATOM 1705 N N . ASP B 1 89 ? 14.016 -15.734 -11.43 1 90.31 89 ASP B N 1
ATOM 1706 C CA . ASP B 1 89 ? 14.703 -14.508 -11.82 1 90.31 89 ASP B CA 1
ATOM 1707 C C . ASP B 1 89 ? 13.727 -13.344 -11.953 1 90.31 89 ASP B C 1
ATOM 1709 O O . ASP B 1 89 ? 13.148 -13.133 -13.023 1 90.31 89 ASP B O 1
ATOM 1713 N N . PHE B 1 90 ? 13.672 -12.539 -10.938 1 89.94 90 PHE B N 1
ATOM 1714 C CA . PHE B 1 90 ? 12.727 -11.43 -10.898 1 89.94 90 PHE B CA 1
ATOM 1715 C C . PHE B 1 90 ? 13.203 -10.273 -11.766 1 89.94 90 PHE B C 1
ATOM 1717 O O . PHE B 1 90 ? 12.43 -9.375 -12.094 1 89.94 90 PHE B O 1
ATOM 1724 N N . SER B 1 91 ? 14.477 -10.172 -12.133 1 86.62 91 SER B N 1
ATOM 1725 C CA . SER B 1 91 ? 15.016 -9.078 -12.93 1 86.62 91 SER B CA 1
ATOM 1726 C C . SER B 1 91 ? 14.391 -9.055 -14.32 1 86.62 91 SER B C 1
ATOM 1728 O O . SER B 1 91 ? 14.492 -8.047 -15.031 1 86.62 91 SER B O 1
ATOM 1730 N N . GLN B 1 92 ? 13.789 -10.117 -14.648 1 84.5 92 GLN B N 1
ATOM 1731 C CA . GLN B 1 92 ? 13.156 -10.203 -15.953 1 84.5 92 GLN B CA 1
ATOM 1732 C C . GLN B 1 92 ? 12.008 -9.195 -16.078 1 84.5 92 GLN B C 1
ATOM 1734 O O . GLN B 1 92 ? 11.656 -8.781 -17.172 1 84.5 92 GLN B O 1
ATOM 1739 N N . PHE B 1 93 ? 11.445 -8.875 -14.961 1 83.81 93 PHE B N 1
ATOM 1740 C CA . PHE B 1 93 ? 10.312 -7.961 -14.969 1 83.81 93 PHE B CA 1
ATOM 1741 C C . PHE B 1 93 ? 10.781 -6.516 -15.062 1 83.81 93 PHE B C 1
ATOM 1743 O O . PHE B 1 93 ? 9.992 -5.625 -15.406 1 83.81 93 PHE B O 1
ATOM 1750 N N . GLU B 1 94 ? 11.953 -6.215 -14.57 1 75.31 94 GLU B N 1
ATOM 1751 C CA . GLU B 1 94 ? 12.5 -4.863 -14.641 1 75.31 94 GLU B CA 1
ATOM 1752 C C . GLU B 1 94 ? 12.68 -4.41 -16.078 1 75.31 94 GLU B C 1
ATOM 1754 O O . GLU B 1 94 ? 12.438 -3.246 -16.406 1 75.31 94 GLU B O 1
ATOM 1759 N N . ARG B 1 95 ? 12.961 -5.285 -16.875 1 69.38 95 ARG B N 1
ATOM 1760 C CA . ARG B 1 95 ? 13.172 -4.988 -18.281 1 69.38 95 ARG B CA 1
ATOM 1761 C C . ARG B 1 95 ? 11.859 -4.625 -18.969 1 69.38 95 ARG B C 1
ATOM 1763 O O . ARG B 1 95 ? 11.82 -3.699 -19.781 1 69.38 95 ARG B O 1
ATOM 1770 N N . GLU B 1 96 ? 10.859 -5.258 -18.547 1 64.62 96 GLU B N 1
ATOM 1771 C CA . GLU B 1 96 ? 9.547 -5.012 -19.141 1 64.62 96 GLU B CA 1
ATOM 1772 C C . GLU B 1 96 ? 9.016 -3.637 -18.75 1 64.62 96 GLU B C 1
ATOM 1774 O O . GLU B 1 96 ? 8.414 -2.938 -19.562 1 64.62 96 GLU B O 1
ATOM 1779 N N . GLU B 1 97 ? 9.266 -3.287 -17.609 1 66.75 97 GLU B N 1
ATOM 1780 C CA . GLU B 1 97 ? 8.836 -1.985 -17.109 1 66.75 97 GLU B CA 1
ATOM 1781 C C . GLU B 1 97 ? 9.508 -0.851 -17.891 1 66.75 97 GLU B C 1
ATOM 1783 O O . GLU B 1 97 ? 8.867 0.15 -18.203 1 66.75 97 GLU B O 1
ATOM 1788 N N . GLU B 1 98 ? 10.766 -1.031 -18.016 1 64.88 98 GLU B N 1
ATOM 1789 C CA . GLU B 1 98 ? 11.516 -0.021 -18.75 1 64.88 98 GLU B CA 1
ATOM 1790 C C . GLU B 1 98 ? 10.969 0.144 -20.172 1 64.88 98 GLU B C 1
ATOM 1792 O O . GLU B 1 98 ? 10.867 1.264 -20.672 1 64.88 98 GLU B O 1
ATOM 1797 N N . SER B 1 99 ? 10.625 -0.958 -20.609 1 66.19 99 SER B N 1
ATOM 1798 C CA . SER B 1 99 ? 10.102 -0.926 -21.969 1 66.19 99 SER B CA 1
ATOM 1799 C C . SER B 1 99 ? 8.734 -0.259 -22.031 1 66.19 99 SER B C 1
ATOM 1801 O O . SER B 1 99 ? 8.453 0.522 -22.938 1 66.19 99 SER B O 1
ATOM 1803 N N . GLU B 1 100 ? 7.961 -0.555 -21.078 1 64.81 100 GLU B N 1
ATOM 1804 C CA . GLU B 1 100 ? 6.621 0.024 -21.016 1 64.81 100 GLU B CA 1
ATOM 1805 C C . GLU B 1 100 ? 6.68 1.529 -20.781 1 64.81 100 GLU B C 1
ATOM 1807 O O . GLU B 1 100 ? 5.926 2.291 -21.391 1 64.81 100 GLU B O 1
ATOM 1812 N N . ASN B 1 101 ? 7.562 1.852 -19.922 1 65.62 101 ASN B N 1
ATOM 1813 C CA . ASN B 1 101 ? 7.73 3.273 -19.641 1 65.62 101 ASN B CA 1
ATOM 1814 C C . ASN B 1 101 ? 8.242 4.031 -20.875 1 65.62 101 ASN B C 1
ATOM 1816 O O . ASN B 1 101 ? 7.82 5.16 -21.125 1 65.62 101 ASN B O 1
ATOM 1820 N N . GLU B 1 102 ? 9.172 3.377 -21.469 1 62.62 102 GLU B N 1
ATOM 1821 C CA . GLU B 1 102 ? 9.727 3.986 -22.672 1 62.62 102 GLU B CA 1
ATOM 1822 C C . GLU B 1 102 ? 8.648 4.164 -23.734 1 62.62 102 GLU B C 1
ATOM 1824 O O . GLU B 1 102 ? 8.586 5.203 -24.406 1 62.62 102 GLU B O 1
ATOM 1829 N N . PHE B 1 103 ? 7.91 3.174 -23.859 1 61.78 103 PHE B N 1
ATOM 1830 C CA . PHE B 1 103 ? 6.844 3.209 -24.859 1 61.78 103 PHE B CA 1
ATOM 1831 C C . PHE B 1 103 ? 5.812 4.273 -24.5 1 61.78 103 PHE B C 1
ATOM 1833 O O . PHE B 1 103 ? 5.34 5.004 -25.375 1 61.78 103 PHE B O 1
ATOM 1840 N N . ASP B 1 104 ? 5.48 4.348 -23.328 1 62.31 104 ASP B N 1
ATOM 1841 C CA . ASP B 1 104 ? 4.539 5.363 -22.859 1 62.31 104 ASP B CA 1
ATOM 1842 C C . ASP B 1 104 ? 5.09 6.77 -23.078 1 62.31 104 ASP B C 1
ATOM 1844 O O . ASP B 1 104 ? 4.359 7.668 -23.5 1 62.31 104 ASP B O 1
ATOM 1848 N N . ASP B 1 105 ? 6.309 6.918 -22.734 1 60.44 105 ASP B N 1
ATOM 1849 C CA . ASP B 1 105 ? 6.961 8.211 -22.922 1 60.44 105 ASP B CA 1
ATOM 1850 C C . ASP B 1 105 ? 7 8.602 -24.406 1 60.44 105 ASP B C 1
ATOM 1852 O O . ASP B 1 105 ? 6.836 9.773 -24.734 1 60.44 105 ASP B O 1
ATOM 1856 N N . GLU B 1 106 ? 7.27 7.633 -25.172 1 61.84 106 GLU B N 1
ATOM 1857 C CA . GLU B 1 106 ? 7.332 7.875 -26.609 1 61.84 106 GLU B CA 1
ATOM 1858 C C . GLU B 1 106 ? 5.973 8.289 -27.156 1 61.84 106 GLU B C 1
ATOM 1860 O O . GLU B 1 106 ? 5.887 9.156 -28.031 1 61.84 106 GLU B O 1
ATOM 1865 N N . LEU B 1 107 ? 4.906 7.672 -26.625 1 55.44 107 LEU B N 1
ATOM 1866 C CA . LEU B 1 107 ? 3.564 8.008 -27.078 1 55.44 107 LEU B CA 1
ATOM 1867 C C . LEU B 1 107 ? 3.172 9.406 -26.625 1 55.44 107 LEU B C 1
ATOM 1869 O O . LEU B 1 107 ? 2.385 10.086 -27.297 1 55.44 107 LEU B O 1
ATOM 1873 N N . ARG B 1 108 ? 3.701 9.875 -25.562 1 55.84 108 ARG B N 1
ATOM 1874 C CA . ARG B 1 108 ? 3.418 11.203 -25.047 1 55.84 108 ARG B CA 1
ATOM 1875 C C . ARG B 1 108 ? 4.043 12.281 -25.922 1 55.84 108 ARG B C 1
ATOM 1877 O O . ARG B 1 108 ? 3.496 13.383 -26.047 1 55.84 108 ARG B O 1
ATOM 1884 N N . TRP B 1 109 ? 5.141 12.055 -26.547 1 62.19 109 TRP B N 1
ATOM 1885 C CA . TRP B 1 109 ? 5.828 13.039 -27.375 1 62.19 109 TRP B CA 1
ATOM 1886 C C . TRP B 1 109 ? 5.281 13.031 -28.797 1 62.19 109 TRP B C 1
ATOM 1888 O O . TRP B 1 109 ? 5.59 13.922 -29.594 1 62.19 109 TRP B O 1
ATOM 1898 N N . GLU B 1 110 ? 4.512 12.125 -29.141 1 50 110 GLU B N 1
ATOM 1899 C CA . GLU B 1 110 ? 3.934 12.172 -30.484 1 50 110 GLU B CA 1
ATOM 1900 C C . GLU B 1 110 ? 2.58 12.875 -30.469 1 50 110 GLU B C 1
ATOM 1902 O O . GLU B 1 110 ? 1.866 12.852 -29.469 1 50 110 GLU B O 1
#

Foldseek 3Di:
DPPPVPDQADFPDWDWDDDVQKIWIWTWHADPVRAIWIKIKIWGWDDDPNDIDIDMDIDIGGPVCVVVVVVVVVVVVCCCCCPVNVPDDPVVVVVVRVVVVVVVVVVVVD/DPPPVPPQADFPDWDWDDDVQKIWIWTWHADPVRAIWIKIKIWGWDDDPNDIDIDMDIDIGHPVCVVVVVVVVVVVVCCCCVPVNVPDDPVVVVVVRVVVVVVVVVVVVD

InterPro domains:
  IPR006628 Purine-rich element binding protein family [PF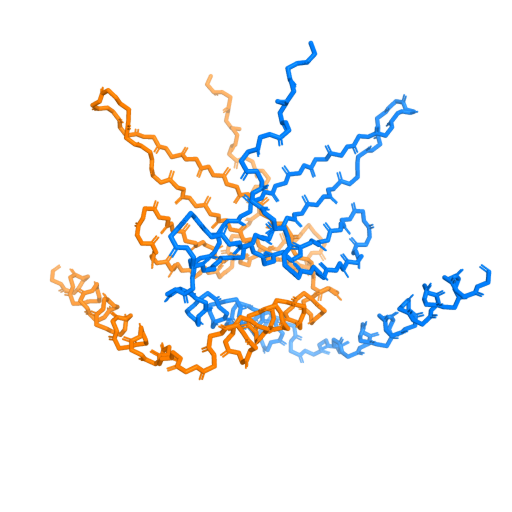11680] (1-102)
  IPR006628 Purine-rich element binding protein family [SM00712] (11-81)

Sequence (220 aa):
MEDNRGNDREEIFSRRVKAGKRTYFFDVKSTKSNDYYLTITESKRRMRDDSFSFEKHKIFLYKEDFSKFLEALQDAVDHVKNDLMADFDFSQFEREEESENEFDDELRWEMEDNRGNDREEIFSRRVKAGKRTYFFDVKSTKSNDYYLTITESKRRMRDDSFSFEKHKIFLYKEDFSKFLEALQDAVDHVKNDLMADFDFSQFEREEESENEFDDELRWE